Protein AF-A0A357BS77-F1 (afdb_monomer_lite)

Secondary structure (DSSP, 8-state):
--------------------------------------------PPEEEEEEEETT-SS-EEEEEEEHHHHIIIIIHHHHHT--EEETTEEE-GGGEEEEEEEEE-HHHHHHHHHHHHHHHSS-HHHHHHHHHTHHHHHHHHHHHSS-B-HHHHHHHIIIIIGGGGGGTTTTHHHHHHHHHHHHHHHHHHH--

Sequence (193 aa):
MRFFFEKSFRCAIFRPEIGKPEIRILNVASKGRPSGRGKQGSADRVQFGVAAEVEGRTGQLVLLNLPFGRLIDEIIVPYDKDEAFFIDGVPVTRKTIRRIKIIELDQAFRQAMWELEVGLKRGEPTRQKIYGDQYVTRFEHILRNNAPDVTAQVLKAYNQAVKPSLKDYIPKREELISAATNIFVEAMKALSR

Structure (mmCIF, N/CA/C/O backbone):
data_AF-A0A357BS77-F1
#
_entry.id   AF-A0A357BS77-F1
#
loop_
_atom_site.group_PDB
_atom_site.id
_atom_site.type_symbol
_atom_site.label_atom_id
_atom_site.label_alt_id
_atom_site.label_comp_id
_atom_site.label_asym_id
_atom_site.label_entity_id
_atom_site.label_seq_id
_atom_site.pdbx_PDB_ins_code
_atom_site.Cartn_x
_atom_site.Cartn_y
_atom_site.Cartn_z
_atom_site.occupancy
_atom_site.B_iso_or_equiv
_atom_site.auth_seq_id
_atom_site.auth_comp_id
_atom_site.auth_asym_id
_atom_site.auth_atom_id
_atom_site.pdbx_PDB_model_num
ATOM 1 N N . MET A 1 1 ? 34.564 18.901 -15.544 1.00 38.97 1 MET A N 1
ATOM 2 C CA . MET A 1 1 ? 33.593 17.823 -15.254 1.00 38.97 1 MET A CA 1
ATOM 3 C C . MET A 1 1 ? 34.266 16.477 -15.478 1.00 38.97 1 MET A C 1
ATOM 5 O O . MET A 1 1 ? 34.548 16.137 -16.618 1.00 38.97 1 MET A O 1
ATOM 9 N N . ARG A 1 2 ? 34.596 15.751 -14.406 1.00 28.61 2 ARG A N 1
ATOM 10 C CA . ARG A 1 2 ? 35.068 14.359 -14.458 1.00 28.61 2 ARG A CA 1
ATOM 11 C C . ARG A 1 2 ? 34.303 13.579 -13.395 1.00 28.61 2 ARG A C 1
ATOM 13 O O . ARG A 1 2 ? 34.335 13.954 -12.228 1.00 28.61 2 ARG A O 1
ATOM 20 N N . PHE A 1 3 ? 33.586 12.553 -13.838 1.00 31.64 3 PHE A N 1
ATOM 21 C CA . PHE A 1 3 ? 32.921 11.569 -12.995 1.00 31.64 3 PHE A CA 1
ATOM 22 C C . PHE A 1 3 ? 33.960 10.565 -12.489 1.00 31.64 3 PHE A C 1
ATOM 24 O O . PHE A 1 3 ? 34.719 10.012 -13.280 1.00 31.64 3 PHE A O 1
ATOM 31 N N . PHE A 1 4 ? 33.969 10.329 -11.182 1.00 30.66 4 PHE A N 1
ATOM 32 C CA . PHE A 1 4 ? 34.579 9.169 -10.540 1.00 30.66 4 PHE A CA 1
ATOM 33 C C . PHE A 1 4 ? 33.617 8.760 -9.425 1.00 30.66 4 PHE A C 1
ATOM 35 O O . PHE A 1 4 ? 33.443 9.502 -8.462 1.00 30.66 4 PHE A O 1
ATOM 42 N N . PHE A 1 5 ? 32.954 7.618 -9.573 1.00 29.89 5 PHE A N 1
ATOM 43 C CA . PHE A 1 5 ? 32.268 6.957 -8.468 1.00 29.89 5 PHE A CA 1
ATOM 44 C C . PHE A 1 5 ? 32.592 5.473 -8.564 1.00 29.89 5 PHE A C 1
ATOM 46 O O . PHE A 1 5 ? 32.064 4.745 -9.399 1.00 29.89 5 PHE A O 1
ATOM 53 N N . GLU A 1 6 ? 33.525 5.057 -7.721 1.00 32.31 6 GLU A N 1
ATOM 54 C CA . GLU A 1 6 ? 33.853 3.668 -7.461 1.00 32.31 6 GLU A CA 1
ATOM 55 C C . GLU A 1 6 ? 33.923 3.497 -5.937 1.00 32.31 6 GLU A C 1
ATOM 57 O O . GLU A 1 6 ? 34.405 4.388 -5.237 1.00 32.31 6 GLU A O 1
ATOM 62 N N . LYS A 1 7 ? 33.505 2.308 -5.482 1.00 35.47 7 LYS A N 1
ATOM 63 C CA . LYS A 1 7 ? 33.743 1.663 -4.175 1.00 35.47 7 LYS A CA 1
ATOM 64 C C . LYS A 1 7 ? 32.613 1.704 -3.136 1.00 35.47 7 LYS A C 1
ATOM 66 O O . LYS A 1 7 ? 32.502 2.581 -2.293 1.00 35.47 7 LYS A O 1
ATOM 71 N N . SER A 1 8 ? 31.854 0.607 -3.172 1.00 34.16 8 SER A N 1
ATOM 72 C CA . SER A 1 8 ? 31.862 -0.445 -2.142 1.00 34.16 8 SER A CA 1
ATOM 73 C C . SER A 1 8 ? 31.814 -0.008 -0.677 1.00 34.16 8 SER A C 1
ATOM 75 O O . SER A 1 8 ? 32.842 0.167 -0.030 1.00 34.16 8 SER A O 1
ATOM 77 N N . PHE A 1 9 ? 30.608 -0.026 -0.112 1.00 33.12 9 PHE A N 1
ATOM 78 C CA . PHE A 1 9 ? 30.400 -0.167 1.326 1.00 33.12 9 PHE A CA 1
ATOM 79 C C . PHE A 1 9 ? 30.442 -1.654 1.705 1.00 33.12 9 PHE A C 1
ATOM 81 O O . PHE A 1 9 ? 29.517 -2.410 1.415 1.00 33.12 9 PHE A O 1
ATOM 88 N N . ARG A 1 10 ? 31.513 -2.085 2.379 1.00 33.59 10 ARG A N 1
ATOM 89 C CA . ARG A 1 10 ? 31.487 -3.274 3.241 1.00 33.59 10 ARG A CA 1
ATOM 90 C C . ARG A 1 10 ? 31.705 -2.816 4.675 1.00 33.59 10 ARG A C 1
ATOM 92 O O . ARG A 1 10 ? 32.779 -2.347 5.035 1.00 33.59 10 ARG A O 1
ATOM 99 N N . CYS A 1 11 ? 30.637 -2.930 5.452 1.00 32.66 11 CYS A N 1
ATOM 100 C CA . CYS A 1 11 ? 30.611 -2.723 6.887 1.00 32.66 11 CYS A CA 1
ATOM 101 C C . CYS A 1 11 ? 31.485 -3.796 7.556 1.00 32.66 11 CYS A C 1
ATOM 103 O O . CYS A 1 11 ? 31.293 -4.989 7.317 1.00 32.66 11 CYS A O 1
ATOM 105 N N . ALA A 1 12 ? 32.461 -3.367 8.350 1.00 33.03 12 ALA A N 1
ATOM 106 C CA . ALA A 1 12 ? 33.331 -4.223 9.141 1.00 33.03 12 AL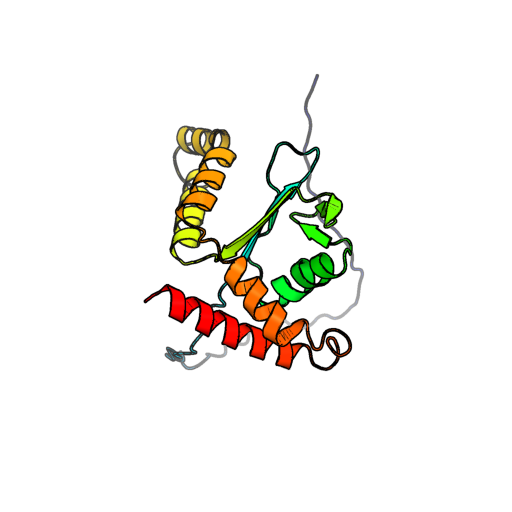A A CA 1
ATOM 107 C C . ALA A 1 12 ? 33.135 -3.880 10.618 1.00 33.03 12 ALA A C 1
ATOM 109 O O . ALA A 1 12 ? 33.577 -2.823 11.057 1.00 33.03 12 ALA A O 1
ATOM 110 N N . ILE A 1 13 ? 32.504 -4.776 11.379 1.00 35.62 13 ILE A N 1
ATOM 111 C CA . ILE A 1 13 ? 32.635 -4.846 12.839 1.00 35.62 13 ILE A CA 1
ATOM 112 C C . ILE A 1 13 ? 32.532 -6.319 13.240 1.00 35.62 13 ILE A C 1
ATOM 114 O O . ILE A 1 13 ? 31.451 -6.885 13.148 1.00 35.62 13 ILE A O 1
ATOM 118 N N . PHE A 1 14 ? 33.641 -6.920 13.679 1.00 28.06 14 PHE A N 1
ATOM 119 C CA . PHE A 1 14 ? 33.723 -7.694 14.928 1.00 28.06 14 PHE A CA 1
ATOM 120 C C . PHE A 1 14 ? 35.179 -8.137 15.165 1.00 28.06 14 PHE A C 1
ATOM 122 O O . PHE A 1 14 ? 35.793 -8.763 14.301 1.00 28.06 14 PHE A O 1
ATOM 129 N N . ARG A 1 15 ? 35.746 -7.779 16.325 1.00 34.94 15 ARG A N 1
ATOM 130 C CA . ARG A 1 15 ? 36.956 -8.412 16.887 1.00 34.94 15 ARG A CA 1
ATOM 131 C C . ARG A 1 15 ? 36.532 -9.543 17.865 1.00 34.94 15 ARG A C 1
ATOM 133 O O . ARG A 1 15 ? 35.350 -9.847 17.935 1.00 34.94 15 ARG A O 1
ATOM 140 N N . PRO A 1 16 ? 37.456 -10.159 18.620 1.00 45.56 16 PRO A N 1
ATOM 141 C CA . PRO A 1 16 ? 38.030 -11.474 18.362 1.00 45.56 16 PRO A CA 1
ATOM 142 C C . PRO A 1 16 ? 37.542 -12.502 19.399 1.00 45.56 16 PRO A C 1
ATOM 144 O O . PRO A 1 16 ? 37.081 -12.111 20.458 1.00 45.56 16 PRO A O 1
ATOM 147 N N . GLU A 1 17 ? 37.709 -13.802 19.160 1.00 36.69 17 GLU A N 1
ATOM 148 C CA . GLU A 1 17 ? 38.189 -14.694 20.220 1.00 36.69 17 GLU A CA 1
ATOM 149 C C . GLU A 1 17 ? 38.599 -16.071 19.704 1.00 36.69 17 GLU A C 1
ATOM 151 O O . GLU A 1 17 ? 38.231 -16.534 18.626 1.00 36.69 17 GLU A O 1
ATOM 156 N N . ILE A 1 18 ? 39.498 -16.630 20.497 1.00 43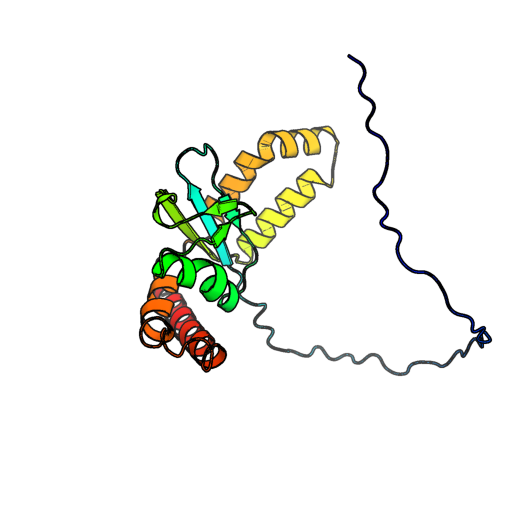.00 18 ILE A N 1
ATOM 157 C CA . ILE A 1 18 ? 40.374 -17.767 20.291 1.00 43.00 18 ILE A CA 1
ATOM 158 C C . ILE A 1 18 ? 39.585 -19.070 20.424 1.00 43.00 18 ILE A C 1
ATOM 160 O O . ILE A 1 18 ? 38.845 -19.263 21.381 1.00 43.00 18 ILE A O 1
ATOM 164 N N . GLY A 1 19 ? 39.824 -20.008 19.513 1.00 36.91 19 GLY A N 1
ATOM 165 C CA . GLY A 1 19 ? 39.373 -21.386 19.676 1.00 36.91 19 GLY A CA 1
ATOM 166 C C . GLY A 1 19 ? 39.426 -22.144 18.363 1.00 36.91 19 GLY A C 1
ATOM 167 O O . GLY A 1 19 ? 38.508 -22.049 17.560 1.00 36.91 19 GLY A O 1
ATOM 168 N N . LYS A 1 20 ? 40.510 -22.890 18.127 1.00 47.69 20 LYS A N 1
ATOM 169 C CA . LYS A 1 20 ? 40.565 -23.899 17.060 1.00 47.69 20 LYS A CA 1
ATOM 170 C C . LYS A 1 20 ? 39.549 -25.005 17.368 1.00 47.69 20 LYS A C 1
ATOM 172 O O . LYS A 1 20 ? 39.611 -25.546 18.471 1.00 47.69 20 LYS A O 1
ATOM 177 N N . PRO A 1 21 ? 38.755 -25.452 16.384 1.00 39.66 21 PRO A N 1
ATOM 178 C CA . PRO A 1 21 ? 38.286 -26.827 16.380 1.00 39.66 21 PRO A CA 1
ATOM 179 C C . PRO A 1 21 ? 38.770 -27.568 15.130 1.00 39.66 21 PRO A C 1
ATOM 181 O O . PRO A 1 21 ? 38.759 -27.051 14.012 1.00 39.66 21 PRO A O 1
ATOM 184 N N . GLU A 1 22 ? 39.217 -28.800 15.360 1.00 35.75 22 GLU A N 1
ATOM 185 C CA . GLU A 1 22 ? 39.519 -29.814 14.354 1.00 35.75 22 GLU A CA 1
ATOM 186 C C . GLU A 1 22 ? 38.408 -29.912 13.299 1.00 35.75 22 GLU A C 1
ATOM 188 O O . GLU A 1 22 ? 37.238 -30.126 13.622 1.00 35.75 22 GLU A O 1
ATOM 193 N N . ILE A 1 23 ? 38.778 -29.848 12.019 1.00 36.16 23 ILE A N 1
ATOM 194 C CA . ILE A 1 23 ? 37.883 -30.235 10.928 1.00 36.16 23 ILE A CA 1
ATOM 195 C C . ILE A 1 23 ? 37.907 -31.765 10.846 1.00 36.16 23 ILE A C 1
ATOM 197 O O . ILE A 1 23 ? 38.756 -32.354 10.181 1.00 36.16 23 ILE A O 1
ATOM 201 N N . ARG A 1 24 ? 36.971 -32.422 11.538 1.00 34.28 24 ARG A N 1
ATOM 202 C CA . ARG A 1 24 ? 36.614 -33.820 11.267 1.00 34.28 24 ARG A CA 1
ATOM 203 C C . ARG A 1 24 ? 35.515 -33.841 10.211 1.00 34.28 24 ARG A C 1
ATOM 205 O O . ARG A 1 24 ? 34.379 -33.459 10.479 1.00 34.28 24 ARG A O 1
ATOM 212 N N . ILE A 1 25 ? 35.855 -34.297 9.008 1.00 40.34 25 ILE A N 1
ATOM 213 C CA . ILE A 1 25 ? 34.879 -34.583 7.953 1.00 40.34 25 ILE A CA 1
ATOM 214 C C . ILE A 1 25 ? 34.126 -35.852 8.363 1.00 40.34 25 ILE A C 1
ATOM 216 O O . ILE A 1 25 ? 34.597 -36.968 8.152 1.00 40.34 25 ILE A O 1
ATOM 220 N N . LEU A 1 26 ? 32.957 -35.683 8.979 1.00 35.69 26 LEU A N 1
ATOM 221 C CA . LEU A 1 26 ? 31.996 -36.763 9.167 1.00 35.69 26 LEU A CA 1
ATOM 222 C C . LEU A 1 26 ? 31.093 -36.832 7.934 1.00 35.69 26 LEU A C 1
ATOM 224 O O . LEU A 1 26 ? 30.111 -36.103 7.814 1.00 35.69 26 LEU A O 1
ATOM 228 N N . ASN A 1 27 ? 31.429 -37.745 7.022 1.00 40.00 27 ASN A N 1
ATOM 229 C CA . ASN A 1 27 ? 30.471 -38.292 6.068 1.00 40.00 27 ASN A CA 1
ATOM 230 C C . ASN A 1 27 ? 29.456 -39.128 6.852 1.00 40.00 27 ASN A C 1
ATOM 232 O O . ASN A 1 27 ? 29.741 -40.264 7.226 1.00 40.00 27 ASN A O 1
ATOM 236 N N . VAL A 1 28 ? 28.270 -38.575 7.097 1.00 41.47 28 VAL A N 1
ATOM 237 C CA . VAL A 1 28 ? 27.126 -39.357 7.570 1.00 41.47 28 VAL A CA 1
ATOM 238 C C . VAL A 1 28 ? 25.945 -39.086 6.657 1.00 41.47 28 VAL A C 1
ATOM 240 O O . VAL A 1 28 ? 25.413 -37.981 6.578 1.00 41.47 28 VAL A O 1
ATOM 243 N N . ALA A 1 29 ? 25.572 -40.145 5.946 1.00 44.19 29 ALA A N 1
ATOM 244 C CA . ALA A 1 29 ? 24.417 -40.238 5.081 1.00 44.19 29 ALA A CA 1
ATOM 245 C C . ALA A 1 29 ? 23.133 -39.789 5.798 1.00 44.19 29 ALA A C 1
ATOM 247 O O . ALA A 1 29 ? 22.694 -40.420 6.763 1.00 44.19 29 ALA A O 1
ATOM 248 N N . SER A 1 30 ? 22.484 -38.742 5.287 1.00 40.94 30 SER A N 1
ATOM 249 C CA . SER A 1 30 ? 21.106 -38.425 5.646 1.00 40.94 30 SER A CA 1
ATOM 250 C C . SER A 1 30 ? 20.148 -39.209 4.749 1.00 40.94 30 SER A C 1
ATOM 252 O O . SER A 1 30 ? 19.962 -38.967 3.557 1.00 40.94 30 SER A O 1
ATOM 254 N N . LYS A 1 31 ? 19.567 -40.218 5.394 1.00 41.16 31 LYS A N 1
ATOM 255 C CA . LYS A 1 31 ? 18.362 -40.946 5.017 1.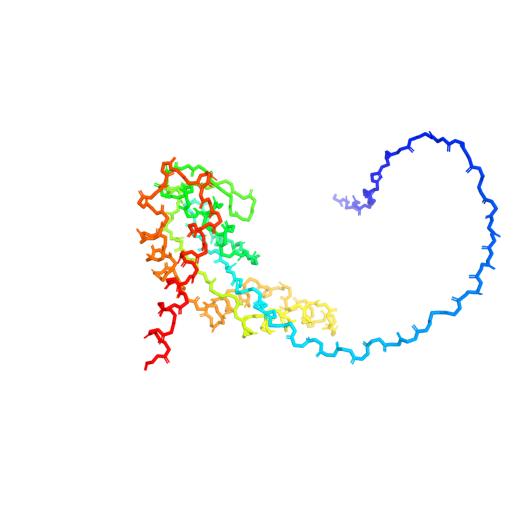00 41.16 31 LYS A CA 1
ATOM 256 C C . LYS A 1 31 ? 17.254 -40.005 4.534 1.00 41.16 31 LYS A C 1
ATOM 258 O O . LYS A 1 31 ? 16.996 -38.983 5.156 1.00 41.16 31 LYS A O 1
ATOM 263 N N . GLY A 1 32 ? 16.527 -40.472 3.519 1.00 35.69 32 GLY A N 1
ATOM 264 C CA . GLY A 1 32 ? 15.102 -40.198 3.339 1.00 35.69 32 GLY A CA 1
ATOM 265 C C . GLY A 1 32 ? 14.749 -38.784 2.891 1.00 35.69 32 GLY A C 1
ATOM 266 O O . GLY A 1 32 ? 14.624 -37.876 3.701 1.00 35.69 32 GLY A O 1
ATOM 267 N N . ARG A 1 33 ? 14.447 -38.625 1.597 1.00 40.16 33 ARG A N 1
ATOM 268 C CA . ARG A 1 33 ? 13.583 -37.529 1.143 1.00 40.16 33 ARG A CA 1
ATOM 269 C C . ARG A 1 33 ? 12.229 -37.685 1.846 1.00 40.16 33 ARG A C 1
ATOM 271 O O . ARG A 1 33 ? 11.571 -38.696 1.593 1.00 40.16 33 ARG A O 1
ATOM 278 N N . PRO A 1 34 ? 11.742 -36.718 2.638 1.00 38.91 34 PRO A N 1
ATOM 279 C CA . PRO A 1 34 ? 10.317 -36.634 2.860 1.00 38.91 34 PRO A CA 1
ATOM 280 C C . PRO A 1 34 ? 9.716 -36.103 1.558 1.00 38.91 34 PRO A C 1
ATOM 282 O O . PRO A 1 34 ? 9.671 -34.902 1.298 1.00 38.91 34 PRO A O 1
ATOM 285 N N . SER A 1 35 ? 9.255 -37.022 0.711 1.00 42.38 35 SER A N 1
ATOM 286 C CA . SER A 1 35 ? 8.234 -36.754 -0.298 1.00 42.38 35 SER A CA 1
ATOM 287 C C . SER A 1 35 ? 6.914 -36.464 0.419 1.00 42.38 35 SER A C 1
ATOM 289 O O . SER A 1 35 ? 5.966 -37.240 0.372 1.00 42.38 35 SER A O 1
ATOM 291 N N . GLY A 1 36 ? 6.879 -35.351 1.140 1.00 35.59 36 GLY A N 1
ATOM 292 C CA . GLY A 1 36 ? 5.678 -34.765 1.688 1.00 35.59 36 GLY A CA 1
ATOM 293 C C . GLY A 1 36 ? 5.374 -33.531 0.865 1.00 35.59 36 GLY A C 1
ATOM 294 O O . GLY A 1 36 ? 5.825 -32.442 1.205 1.00 35.59 36 GLY A O 1
ATOM 295 N N . ARG A 1 37 ? 4.562 -33.676 -0.191 1.00 40.84 37 ARG A N 1
ATOM 296 C CA . ARG A 1 37 ? 3.641 -32.594 -0.561 1.00 40.84 37 ARG A CA 1
ATOM 297 C C . ARG A 1 37 ? 2.690 -32.440 0.620 1.00 40.84 37 ARG A C 1
ATOM 299 O O . ARG A 1 37 ? 1.569 -32.940 0.603 1.00 40.84 37 ARG A O 1
ATOM 306 N N . GLY A 1 38 ? 3.170 -31.789 1.673 1.00 32.84 38 GLY A N 1
ATOM 307 C CA . GLY A 1 38 ? 2.297 -31.167 2.633 1.00 32.84 38 GLY A CA 1
ATOM 308 C C . GLY A 1 38 ? 1.483 -30.172 1.830 1.00 32.84 38 GLY A C 1
ATOM 309 O O . GLY A 1 38 ? 1.990 -29.125 1.440 1.00 32.84 38 GLY A O 1
ATOM 310 N N . LYS A 1 39 ? 0.217 -30.499 1.574 1.00 40.59 39 LYS A N 1
ATOM 311 C CA . LYS A 1 39 ? -0.830 -29.489 1.452 1.00 40.59 39 LYS A CA 1
ATOM 312 C C . LYS A 1 39 ? -0.931 -28.789 2.813 1.00 40.59 39 LYS A C 1
ATOM 314 O O . LYS A 1 39 ? -1.917 -28.928 3.523 1.00 40.59 39 LYS A O 1
ATOM 319 N N . GLN A 1 40 ? 0.122 -28.084 3.218 1.00 34.97 40 GLN A N 1
ATOM 320 C CA . GLN A 1 40 ? -0.052 -26.945 4.090 1.00 34.97 40 GLN A CA 1
ATOM 321 C C . GLN A 1 40 ? -0.867 -25.993 3.234 1.00 34.97 40 GLN A C 1
ATOM 323 O O . 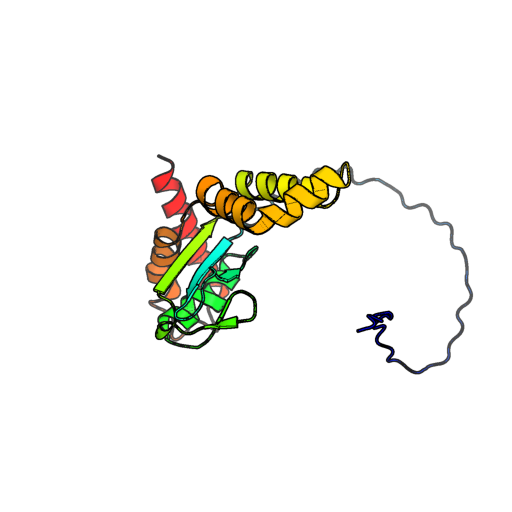GLN A 1 40 ? -0.405 -25.553 2.184 1.00 34.97 40 GLN A O 1
ATOM 328 N N . GLY A 1 41 ? -2.122 -25.779 3.622 1.00 39.03 41 GLY A N 1
ATOM 329 C CA . GLY A 1 41 ? -2.890 -24.643 3.150 1.00 39.03 41 GLY A CA 1
ATOM 330 C C . GLY A 1 41 ? -2.148 -23.392 3.591 1.00 39.03 41 GLY A C 1
ATOM 331 O O . GLY A 1 41 ? -2.498 -22.774 4.589 1.00 39.03 41 GLY A O 1
ATOM 332 N N . SER A 1 42 ? -1.074 -23.045 2.885 1.00 37.97 42 SER A N 1
ATOM 333 C CA . SER A 1 42 ? -0.576 -21.696 2.890 1.00 37.97 42 SER A CA 1
ATOM 334 C C . SER A 1 42 ? -1.718 -20.914 2.267 1.00 37.97 42 SER A C 1
ATOM 336 O O . SER A 1 42 ? -1.894 -20.906 1.049 1.00 37.97 42 SER A O 1
ATOM 338 N N . ALA A 1 43 ? -2.522 -20.272 3.111 1.00 42.94 43 ALA A N 1
ATOM 339 C CA . ALA A 1 43 ? -2.912 -18.909 2.821 1.00 42.94 43 ALA A CA 1
ATOM 340 C C . ALA A 1 43 ? -1.602 -18.187 2.487 1.00 42.94 43 ALA A C 1
ATOM 342 O O . ALA A 1 43 ? -0.922 -17.671 3.373 1.00 42.94 43 ALA A O 1
ATOM 343 N N . ASP A 1 44 ? -1.167 -18.328 1.236 1.00 46.16 44 ASP A N 1
ATOM 344 C CA . ASP A 1 44 ? -0.095 -17.573 0.634 1.00 46.16 44 ASP A CA 1
ATOM 345 C C . ASP A 1 44 ? -0.622 -16.151 0.729 1.00 46.16 44 ASP A C 1
ATOM 347 O O . ASP A 1 44 ? -1.630 -15.799 0.111 1.00 46.16 44 ASP A O 1
ATOM 351 N N . ARG A 1 45 ? -0.145 -15.490 1.784 1.00 65.00 45 ARG A N 1
ATOM 352 C CA . ARG A 1 45 ? -0.920 -14.516 2.551 1.00 65.00 45 ARG A CA 1
ATOM 353 C C . ARG A 1 45 ? -1.338 -13.427 1.589 1.00 65.00 45 ARG A C 1
ATOM 355 O O . ARG A 1 45 ? -0.452 -12.831 0.994 1.00 65.00 45 ARG A O 1
ATOM 362 N N . VAL A 1 46 ? -2.639 -13.184 1.432 1.00 77.31 46 VAL A N 1
ATOM 363 C CA . VAL A 1 46 ? -3.129 -12.067 0.616 1.00 77.31 46 VAL A CA 1
ATOM 364 C C . VAL A 1 46 ? -2.331 -10.825 1.013 1.00 77.31 46 VAL A C 1
ATOM 366 O O . VAL A 1 46 ? -2.286 -10.454 2.192 1.00 77.31 46 VAL A O 1
ATOM 369 N N . GLN A 1 47 ? -1.596 -10.282 0.046 1.00 90.31 47 GLN A N 1
ATOM 370 C CA . GLN A 1 47 ? -0.737 -9.127 0.241 1.00 90.31 47 GLN A CA 1
ATOM 371 C C . GLN A 1 47 ? -1.449 -7.903 -0.294 1.00 90.31 47 GLN A C 1
ATOM 373 O O . GLN A 1 47 ? -2.202 -7.967 -1.264 1.00 90.31 47 GLN A O 1
ATOM 378 N N . PHE A 1 48 ? -1.169 -6.782 0.341 1.00 93.94 48 PHE A N 1
ATOM 379 C CA . PHE A 1 48 ? -1.775 -5.510 0.028 1.00 93.94 48 PHE A CA 1
ATOM 380 C C . PHE A 1 48 ? -0.697 -4.504 -0.340 1.00 93.94 48 PHE A C 1
ATOM 382 O O . PHE A 1 48 ? 0.448 -4.580 0.112 1.00 93.94 48 PHE A O 1
ATOM 389 N N . GLY A 1 49 ? -1.079 -3.556 -1.178 1.00 94.06 49 GLY A N 1
ATOM 390 C CA . GLY A 1 49 ? -0.315 -2.356 -1.447 1.00 94.06 49 GLY A CA 1
ATOM 391 C C . GLY A 1 49 ? -1.102 -1.122 -1.038 1.00 94.06 49 GLY A C 1
ATOM 392 O O . GLY A 1 49 ? -2.329 -1.144 -0.943 1.00 94.06 49 GLY A O 1
ATOM 393 N N . VAL A 1 50 ? -0.387 -0.032 -0.816 1.00 94.56 50 VAL A N 1
ATOM 394 C CA . VAL A 1 50 ? -0.941 1.295 -0.580 1.00 94.56 50 VAL A CA 1
ATOM 395 C C . VAL A 1 50 ? -0.353 2.226 -1.616 1.00 94.56 50 VAL A C 1
ATOM 397 O O . VAL A 1 50 ? 0.862 2.299 -1.770 1.00 94.56 50 VAL A O 1
ATOM 400 N N . ALA A 1 51 ? -1.223 2.934 -2.317 1.00 93.31 51 ALA A N 1
ATOM 401 C CA . ALA A 1 51 ? -0.857 3.902 -3.329 1.00 93.31 51 ALA A CA 1
ATOM 402 C C . ALA A 1 51 ? -1.486 5.250 -2.948 1.00 93.31 51 ALA A C 1
ATOM 404 O O . ALA A 1 51 ? -2.710 5.360 -2.833 1.00 93.31 51 ALA A O 1
ATOM 405 N N . ALA A 1 52 ? -0.663 6.269 -2.706 1.00 93.19 52 ALA A N 1
ATOM 406 C CA . ALA A 1 52 ? -1.098 7.548 -2.152 1.00 93.19 52 ALA A CA 1
ATOM 407 C C . ALA A 1 52 ? -0.585 8.747 -2.955 1.00 93.19 52 ALA A C 1
ATOM 409 O O . ALA A 1 52 ? 0.596 8.846 -3.279 1.00 93.19 52 ALA A O 1
ATOM 410 N N . GLU A 1 53 ? -1.483 9.680 -3.247 1.00 91.81 53 GLU A N 1
ATOM 411 C CA . GLU A 1 53 ? -1.167 10.980 -3.833 1.00 91.81 53 GLU A CA 1
ATOM 412 C C . GLU A 1 53 ? -1.025 12.003 -2.704 1.00 91.81 53 GLU A C 1
ATOM 414 O O . GLU A 1 53 ? -1.951 12.198 -1.910 1.00 91.81 53 GLU A O 1
ATOM 419 N N . VAL A 1 54 ? 0.138 12.648 -2.627 1.00 92.19 54 VAL A N 1
ATOM 420 C CA . VAL A 1 54 ? 0.493 13.586 -1.554 1.00 92.19 54 VAL A CA 1
ATOM 421 C C . VAL A 1 54 ? 0.613 14.997 -2.119 1.00 92.19 54 VAL A C 1
ATOM 423 O O . VAL A 1 54 ? 1.143 15.200 -3.212 1.00 92.19 54 VAL A O 1
ATOM 426 N N . GLU A 1 55 ? 0.124 15.982 -1.371 1.00 89.25 55 GLU A N 1
ATOM 427 C CA . GLU A 1 55 ? 0.226 17.393 -1.732 1.00 89.25 55 GLU A CA 1
ATOM 428 C C . GLU A 1 55 ? 1.684 17.811 -1.960 1.00 89.25 55 GLU A C 1
ATOM 430 O O . GLU A 1 55 ? 2.585 17.447 -1.205 1.00 89.25 55 GLU A O 1
ATOM 435 N N . GLY A 1 56 ? 1.922 18.592 -3.014 1.00 85.56 56 GLY A N 1
ATOM 436 C CA . GLY A 1 56 ? 3.263 19.083 -3.340 1.00 85.56 56 GLY A CA 1
ATOM 437 C C . GLY A 1 56 ? 4.194 18.044 -3.975 1.00 85.56 56 GLY A C 1
ATOM 438 O O . GLY A 1 56 ? 5.358 18.359 -4.212 1.00 85.56 56 GLY A O 1
ATOM 439 N N . ARG A 1 57 ? 3.710 16.832 -4.291 1.00 85.00 57 ARG A N 1
ATOM 440 C CA . ARG A 1 57 ? 4.460 15.830 -5.063 1.00 85.00 57 ARG A CA 1
ATOM 441 C C . ARG A 1 57 ? 3.786 15.522 -6.395 1.00 85.00 57 ARG A C 1
ATOM 443 O O . ARG A 1 57 ? 2.572 15.384 -6.478 1.00 85.00 57 ARG A O 1
ATOM 450 N N . THR A 1 58 ? 4.606 15.382 -7.435 1.00 78.81 58 THR A N 1
ATOM 451 C CA . THR A 1 58 ? 4.151 15.078 -8.802 1.00 78.81 58 THR A CA 1
ATOM 452 C C . THR A 1 58 ? 3.902 13.580 -9.026 1.00 78.81 58 THR A C 1
ATOM 454 O O . THR A 1 58 ? 3.210 13.218 -9.967 1.00 78.81 58 THR A O 1
ATOM 457 N N . GLY A 1 59 ? 4.456 12.708 -8.175 1.00 81.88 59 GLY A N 1
ATOM 458 C CA . GLY A 1 59 ? 4.336 11.252 -8.284 1.00 81.88 59 GLY A CA 1
ATOM 459 C C . GLY A 1 59 ? 3.582 10.624 -7.114 1.00 81.88 59 GLY A C 1
ATOM 460 O O . GLY A 1 59 ? 3.605 11.144 -5.995 1.00 81.88 59 GLY A O 1
ATOM 461 N N . GLN A 1 60 ? 2.939 9.487 -7.380 1.00 89.25 60 GLN A N 1
ATOM 462 C CA . GLN A 1 60 ? 2.279 8.675 -6.363 1.00 89.25 60 GLN A CA 1
ATOM 463 C C . GLN A 1 60 ? 3.317 7.946 -5.500 1.00 89.25 60 GLN A C 1
ATOM 465 O O . GLN A 1 60 ? 4.279 7.382 -6.019 1.00 89.25 60 GLN A O 1
ATOM 470 N N . LEU A 1 61 ? 3.110 7.933 -4.184 1.00 91.38 61 LEU A N 1
ATOM 471 C CA . LEU A 1 61 ? 3.870 7.091 -3.265 1.00 91.38 61 LEU A CA 1
ATOM 472 C C . LEU A 1 61 ? 3.257 5.700 -3.238 1.00 91.38 61 LEU A C 1
ATOM 474 O O . LEU A 1 61 ? 2.040 5.571 -3.086 1.00 91.38 61 LEU A O 1
ATOM 478 N N . VAL A 1 62 ? 4.084 4.665 -3.362 1.00 92.75 62 VAL A N 1
ATOM 479 C CA . VAL A 1 62 ? 3.605 3.285 -3.433 1.00 92.75 62 VAL A CA 1
ATOM 480 C C . VAL A 1 62 ? 4.371 2.415 -2.448 1.00 92.75 62 VAL A C 1
ATOM 482 O O . VAL A 1 62 ? 5.591 2.324 -2.497 1.00 92.75 62 VAL A O 1
ATOM 485 N N . LEU A 1 63 ? 3.639 1.745 -1.564 1.00 93.69 63 LEU A N 1
ATOM 486 C CA . LEU A 1 63 ? 4.159 0.769 -0.615 1.00 93.69 63 LEU A CA 1
ATOM 487 C C . LEU A 1 63 ? 3.513 -0.583 -0.914 1.00 93.69 63 LEU A C 1
ATOM 489 O O . LEU A 1 63 ? 2.294 -0.699 -0.871 1.00 93.69 63 LEU A O 1
ATOM 493 N N . LEU A 1 64 ? 4.309 -1.599 -1.242 1.00 92.56 64 LEU A N 1
ATOM 494 C CA . LEU A 1 64 ? 3.821 -2.920 -1.656 1.00 92.56 64 LEU A CA 1
ATOM 495 C C . LEU A 1 64 ? 4.136 -4.002 -0.614 1.00 92.56 64 LEU A C 1
ATOM 497 O O . LEU A 1 64 ? 4.964 -3.814 0.275 1.00 92.56 64 LEU A O 1
ATOM 501 N N . ASN A 1 65 ? 3.521 -5.173 -0.794 1.00 91.19 65 ASN A N 1
ATOM 502 C CA . ASN A 1 65 ? 3.799 -6.413 -0.062 1.00 91.19 65 ASN A CA 1
ATOM 503 C C . ASN A 1 65 ? 3.493 -6.347 1.447 1.00 91.19 65 ASN A C 1
ATOM 505 O O . ASN A 1 65 ? 4.175 -6.975 2.261 1.00 91.19 65 ASN A O 1
ATOM 509 N N . LEU A 1 66 ? 2.447 -5.613 1.834 1.00 91.50 66 LEU A N 1
ATOM 510 C CA . LEU A 1 66 ? 1.985 -5.530 3.217 1.00 91.50 66 LEU A CA 1
ATOM 511 C C . LEU A 1 66 ? 1.017 -6.675 3.549 1.00 91.50 66 LEU A C 1
ATOM 513 O O . LEU A 1 66 ? -0.002 -6.826 2.878 1.00 91.50 66 LEU A O 1
ATOM 517 N N . PRO A 1 67 ? 1.259 -7.473 4.603 1.00 91.69 67 PRO A N 1
ATOM 518 C CA . PRO A 1 67 ? 0.233 -8.365 5.130 1.00 91.69 67 PRO A CA 1
ATOM 519 C C . PRO A 1 67 ? -0.879 -7.552 5.807 1.00 91.69 67 PRO A C 1
ATOM 521 O O . PRO A 1 67 ? -0.615 -6.485 6.364 1.00 91.69 67 PRO A O 1
ATOM 524 N N . PHE A 1 68 ? -2.101 -8.093 5.836 1.00 89.00 68 PHE A N 1
ATOM 525 C CA . PHE A 1 68 ? -3.286 -7.393 6.355 1.00 89.00 68 PHE A CA 1
ATOM 526 C C . PHE A 1 68 ? -3.077 -6.765 7.744 1.00 89.00 68 PHE A C 1
ATOM 528 O O . PHE A 1 68 ? -3.366 -5.592 7.940 1.00 89.00 68 PHE A O 1
ATOM 535 N N . GLY A 1 69 ? -2.490 -7.501 8.695 1.00 88.88 69 GLY A N 1
ATOM 536 C CA . GLY A 1 69 ? -2.226 -6.967 10.036 1.00 88.88 69 GLY A CA 1
ATOM 537 C C . GLY A 1 69 ? -1.299 -5.745 10.044 1.00 88.88 69 GLY A C 1
ATOM 538 O O . GLY A 1 69 ? -1.592 -4.767 10.722 1.00 88.88 69 GLY A O 1
ATOM 539 N N . ARG A 1 70 ? -0.224 -5.758 9.239 1.00 91.19 70 ARG A N 1
ATOM 540 C CA . ARG A 1 70 ? 0.682 -4.600 9.121 1.00 91.19 70 ARG A CA 1
ATOM 541 C C . ARG A 1 70 ? 0.021 -3.438 8.389 1.00 91.19 70 ARG A C 1
ATOM 543 O O . ARG A 1 70 ? 0.249 -2.300 8.763 1.00 91.19 70 ARG A O 1
ATOM 550 N N . LEU A 1 71 ? -0.824 -3.712 7.394 1.00 93.06 71 LEU A N 1
ATOM 551 C CA . LEU A 1 71 ? -1.630 -2.677 6.745 1.00 93.06 71 LEU A CA 1
ATOM 552 C C . LEU A 1 71 ? -2.509 -1.942 7.773 1.00 93.06 71 LEU A C 1
ATOM 554 O O . LEU A 1 71 ? -2.542 -0.712 7.772 1.00 93.06 71 LEU A O 1
ATOM 558 N N . ILE A 1 72 ? -3.186 -2.675 8.665 1.00 91.44 72 ILE A N 1
ATOM 559 C CA . ILE A 1 72 ? -3.985 -2.059 9.732 1.00 91.44 72 ILE A CA 1
ATOM 560 C C . ILE A 1 72 ? -3.096 -1.228 10.667 1.00 91.44 72 ILE A C 1
ATOM 562 O O . ILE A 1 72 ? -3.389 -0.056 10.889 1.00 91.44 72 ILE A O 1
ATOM 566 N N . ASP A 1 73 ? -2.018 -1.816 11.186 1.00 90.31 73 ASP A N 1
ATOM 567 C CA . ASP A 1 73 ? -1.173 -1.182 12.205 1.00 90.31 73 ASP A CA 1
ATOM 568 C C . ASP A 1 73 ? -0.398 0.033 11.703 1.00 90.31 73 ASP A C 1
ATOM 570 O O . ASP A 1 73 ? -0.277 1.023 12.416 1.00 90.31 73 ASP A O 1
ATOM 574 N N . GLU A 1 74 ? 0.176 -0.060 10.506 1.00 91.69 74 GLU A N 1
ATOM 575 C CA . GLU A 1 74 ? 1.145 0.921 10.011 1.00 91.69 74 GLU A CA 1
ATOM 576 C C . GLU A 1 74 ? 0.487 2.019 9.189 1.00 91.69 74 GLU A C 1
ATOM 578 O O . GLU A 1 74 ? 1.060 3.095 9.053 1.00 91.69 74 GLU A O 1
ATOM 583 N N . ILE A 1 75 ? -0.702 1.761 8.638 1.00 93.69 75 ILE A N 1
ATOM 584 C CA . ILE A 1 75 ? -1.367 2.687 7.722 1.00 93.69 75 ILE A CA 1
ATOM 585 C C . ILE A 1 75 ? -2.725 3.100 8.273 1.00 93.69 75 ILE A C 1
ATOM 587 O O . ILE A 1 75 ? -2.955 4.284 8.492 1.00 93.69 75 ILE A O 1
ATOM 591 N N . ILE A 1 76 ? -3.632 2.154 8.526 1.00 92.75 76 ILE A N 1
ATOM 592 C CA . ILE A 1 76 ? -5.037 2.497 8.810 1.00 92.75 76 ILE A CA 1
ATOM 593 C C . ILE A 1 76 ? -5.219 3.103 10.198 1.00 92.75 76 ILE A C 1
ATOM 595 O O . ILE A 1 76 ? -5.891 4.123 10.329 1.00 92.75 76 ILE A O 1
ATOM 599 N N . VAL A 1 77 ? -4.624 2.500 11.229 1.00 91.69 77 VAL A N 1
ATOM 600 C CA . VAL A 1 77 ? -4.717 3.011 12.601 1.00 91.69 77 VAL A CA 1
ATOM 601 C C . VAL A 1 77 ? -4.095 4.412 12.714 1.00 91.69 77 VAL A C 1
ATOM 603 O O . VAL A 1 77 ? -4.796 5.301 13.203 1.00 91.69 77 VAL A O 1
ATOM 606 N N . PRO A 1 78 ? -2.860 4.668 12.233 1.00 92.38 78 PRO A N 1
ATOM 607 C CA . PRO A 1 78 ? -2.288 6.013 12.240 1.00 92.38 78 PRO A CA 1
ATOM 608 C C . PRO A 1 78 ? -3.110 7.009 11.418 1.00 92.38 78 PRO A C 1
ATOM 610 O O . PRO A 1 78 ? -3.337 8.134 11.858 1.00 92.38 78 PRO A O 1
ATOM 613 N N . TYR A 1 79 ? -3.633 6.584 10.262 1.00 92.25 79 TYR A N 1
ATOM 614 C CA . TYR A 1 79 ? -4.488 7.422 9.424 1.00 92.25 79 TYR A CA 1
ATOM 615 C C . TYR A 1 79 ? -5.792 7.839 10.129 1.00 92.25 79 TYR A C 1
ATOM 617 O O . TYR A 1 79 ? -6.192 9.001 10.031 1.00 92.25 79 TYR A O 1
ATOM 625 N N . ASP A 1 80 ? -6.458 6.937 10.862 1.00 90.50 80 ASP A N 1
ATOM 626 C CA . ASP A 1 80 ? -7.677 7.276 11.619 1.00 90.50 80 ASP A CA 1
ATOM 627 C C . ASP A 1 80 ? -7.372 8.209 12.804 1.00 90.50 80 ASP A C 1
ATOM 629 O O . ASP A 1 80 ? -8.178 9.088 13.107 1.00 90.50 80 ASP A O 1
ATOM 633 N N . LYS A 1 81 ? -6.191 8.069 13.423 1.00 89.94 81 LYS A N 1
ATOM 634 C CA . LYS A 1 81 ? -5.736 8.882 14.566 1.00 89.94 81 LYS A CA 1
ATOM 635 C C . LYS A 1 81 ? -5.115 10.239 14.205 1.00 89.94 81 LYS A C 1
ATOM 637 O O . LYS A 1 81 ? -4.780 10.990 15.114 1.00 89.94 81 LYS A O 1
ATOM 642 N N . ASP A 1 82 ? -4.972 10.563 12.918 1.00 90.25 82 ASP A N 1
ATOM 643 C CA . ASP A 1 82 ? -4.214 11.739 12.439 1.00 90.25 82 ASP A CA 1
ATOM 644 C C . ASP A 1 82 ? -2.738 11.731 12.904 1.00 90.25 82 ASP A C 1
ATOM 646 O O . ASP A 1 82 ? -2.112 12.775 13.084 1.00 90.25 82 ASP A O 1
ATOM 650 N N . GLU A 1 83 ? -2.168 10.537 13.095 1.00 92.94 83 GLU A N 1
ATOM 651 C CA . GLU A 1 83 ? -0.752 10.336 13.412 1.00 92.94 83 GLU A CA 1
ATOM 652 C C . GLU A 1 83 ? 0.085 10.273 12.122 1.00 92.94 83 GLU A C 1
ATOM 654 O O . GLU A 1 83 ? -0.414 9.961 11.036 1.00 92.94 83 GLU A O 1
ATOM 659 N N . ALA A 1 84 ? 1.381 10.579 12.226 1.00 92.75 84 ALA A N 1
ATOM 660 C CA . ALA A 1 84 ? 2.300 10.450 11.101 1.00 92.75 84 ALA A CA 1
ATOM 661 C C . ALA A 1 84 ? 2.667 8.979 10.858 1.00 92.75 84 ALA A C 1
ATOM 663 O O . ALA A 1 84 ? 2.958 8.239 11.796 1.00 92.75 84 ALA A O 1
ATOM 664 N N . PHE A 1 85 ? 2.710 8.573 9.592 1.00 94.31 85 PHE A N 1
ATOM 665 C CA . PHE A 1 85 ? 3.107 7.230 9.168 1.00 94.31 85 PHE A CA 1
ATOM 666 C C . PHE A 1 85 ? 3.926 7.285 7.879 1.00 94.31 85 PHE A C 1
ATOM 668 O O . PHE A 1 85 ? 4.099 8.354 7.300 1.00 94.31 85 PHE A O 1
ATOM 675 N N . PHE A 1 86 ? 4.473 6.154 7.431 1.00 93.50 86 PHE A N 1
ATOM 676 C CA . PHE A 1 86 ? 5.409 6.124 6.305 1.00 93.50 86 PHE A CA 1
ATOM 677 C C . PHE A 1 86 ? 4.824 5.401 5.094 1.00 93.50 86 PHE A C 1
ATOM 679 O O . PHE A 1 86 ? 4.346 4.274 5.204 1.00 93.50 86 PHE A O 1
ATOM 686 N N . ILE A 1 87 ? 4.936 6.025 3.921 1.00 93.06 87 ILE A N 1
ATOM 687 C CA . ILE A 1 87 ? 4.697 5.380 2.626 1.00 93.06 87 ILE A CA 1
ATOM 688 C C . ILE A 1 87 ? 5.967 5.561 1.801 1.00 93.06 87 ILE A C 1
ATOM 690 O O . ILE A 1 87 ? 6.410 6.689 1.602 1.00 93.06 87 ILE A O 1
ATOM 694 N N . ASP A 1 88 ? 6.569 4.457 1.356 1.00 87.81 88 ASP A N 1
ATOM 695 C CA . ASP A 1 88 ? 7.817 4.474 0.572 1.00 87.81 88 ASP A CA 1
ATOM 696 C C . ASP A 1 88 ? 8.958 5.267 1.255 1.00 87.81 88 ASP A C 1
ATOM 698 O O . ASP A 1 88 ? 9.672 6.063 0.651 1.00 87.81 88 ASP A O 1
ATOM 702 N N . GLY A 1 89 ? 9.071 5.130 2.584 1.00 88.69 89 GLY A N 1
ATOM 703 C CA . GLY A 1 89 ? 10.063 5.846 3.400 1.00 88.69 89 GLY A CA 1
ATOM 704 C C . GLY A 1 89 ? 9.774 7.337 3.627 1.00 88.69 89 GLY A C 1
ATOM 705 O O . GLY A 1 89 ? 10.534 8.007 4.325 1.00 88.69 89 GLY A O 1
ATOM 706 N N . VAL A 1 90 ? 8.675 7.866 3.090 1.00 90.94 90 VAL A N 1
ATOM 707 C CA . VAL A 1 90 ? 8.276 9.269 3.243 1.00 90.94 90 VAL A CA 1
ATOM 708 C C . VAL A 1 90 ? 7.268 9.398 4.385 1.00 90.94 90 VAL A C 1
ATOM 710 O O . VAL A 1 90 ? 6.241 8.717 4.342 1.00 90.94 90 VAL A O 1
ATOM 713 N N . PRO A 1 91 ? 7.506 10.273 5.381 1.00 93.19 91 PRO A N 1
ATOM 714 C CA . PRO A 1 91 ? 6.519 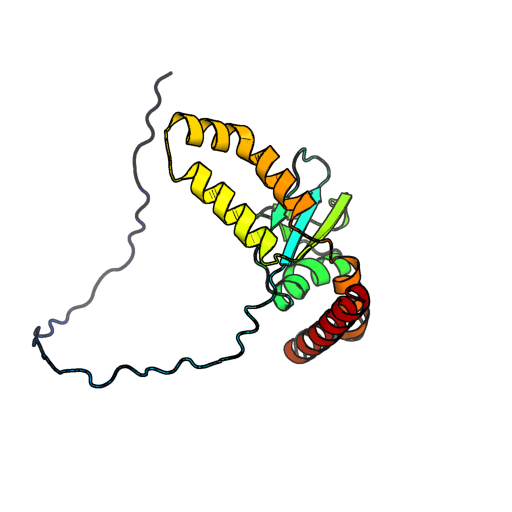10.552 6.412 1.00 93.19 91 PRO A CA 1
ATOM 715 C C . PRO A 1 91 ? 5.341 11.327 5.814 1.00 93.19 91 PRO A C 1
ATOM 717 O O . PRO A 1 91 ? 5.515 12.362 5.167 1.00 93.19 91 PRO A O 1
ATOM 720 N N . VAL A 1 92 ? 4.136 10.827 6.046 1.00 93.31 92 VAL A N 1
ATOM 721 C CA . VAL A 1 92 ? 2.869 11.401 5.597 1.00 93.31 92 VAL A CA 1
ATOM 722 C C . VAL A 1 92 ? 1.908 11.518 6.773 1.00 93.31 92 VAL A C 1
ATOM 724 O O . VAL A 1 92 ? 1.995 10.776 7.750 1.00 93.31 92 VAL A O 1
ATOM 727 N N . THR A 1 93 ? 0.982 12.465 6.679 1.00 92.88 93 THR A N 1
ATOM 728 C CA . THR A 1 93 ? -0.125 12.626 7.626 1.00 92.88 93 THR A CA 1
ATOM 729 C C . THR A 1 93 ? -1.428 12.641 6.844 1.00 92.88 93 THR A C 1
ATOM 731 O O . THR A 1 93 ? -1.437 12.841 5.627 1.00 92.88 93 THR A O 1
ATOM 734 N N . ARG A 1 94 ? -2.563 12.469 7.523 1.00 92.12 94 ARG A N 1
ATOM 735 C CA . ARG A 1 94 ? -3.872 12.501 6.859 1.00 92.12 94 ARG A CA 1
ATOM 736 C C . ARG A 1 94 ? -4.106 13.802 6.084 1.00 92.12 94 ARG A C 1
ATOM 738 O O . ARG A 1 94 ? -4.721 13.766 5.025 1.00 92.12 94 ARG A O 1
ATOM 745 N N . LYS A 1 95 ? -3.593 14.930 6.586 1.00 91.94 95 LYS A N 1
ATOM 746 C CA . LYS A 1 95 ? -3.753 16.265 5.982 1.00 91.94 95 LYS A CA 1
ATOM 747 C C . LYS A 1 95 ? -2.976 16.441 4.681 1.00 91.94 95 LYS A C 1
ATOM 749 O O . LYS A 1 95 ? -3.406 17.208 3.832 1.00 91.94 95 LYS A O 1
ATOM 754 N N . THR A 1 96 ? -1.842 15.758 4.523 1.00 92.19 96 THR A N 1
ATOM 755 C CA . THR A 1 96 ? -1.013 15.881 3.315 1.00 92.19 96 THR A CA 1
ATOM 756 C C . THR A 1 96 ? -1.448 14.931 2.201 1.00 92.19 96 THR A C 1
ATOM 758 O O . THR A 1 96 ? -0.984 15.061 1.070 1.00 92.19 96 THR A O 1
ATOM 761 N N . ILE A 1 97 ? -2.335 13.978 2.486 1.00 91.94 97 ILE A N 1
ATOM 762 C CA . ILE A 1 97 ? -2.805 12.982 1.524 1.00 91.94 97 ILE A CA 1
ATOM 763 C C . ILE A 1 97 ? -4.043 13.510 0.798 1.00 91.94 97 ILE A C 1
ATOM 765 O O . ILE A 1 97 ? -5.085 13.733 1.409 1.00 91.94 97 ILE A O 1
ATOM 769 N N . ARG A 1 98 ? -3.959 13.627 -0.531 1.00 91.44 98 ARG A N 1
ATOM 770 C CA . ARG A 1 98 ? -5.111 13.944 -1.394 1.00 91.44 98 ARG A CA 1
ATOM 771 C C . ARG A 1 98 ? -5.981 12.726 -1.634 1.00 91.44 98 ARG A C 1
ATOM 773 O O . ARG A 1 98 ? -7.205 12.804 -1.601 1.00 91.44 98 ARG A O 1
ATOM 780 N N . ARG A 1 99 ? -5.331 11.595 -1.901 1.00 90.06 99 ARG A N 1
ATOM 781 C CA . ARG A 1 99 ? -5.986 10.331 -2.218 1.00 90.06 99 ARG A CA 1
ATOM 782 C C . ARG A 1 99 ? -5.143 9.178 -1.709 1.00 90.06 99 ARG A C 1
ATOM 784 O O . ARG A 1 99 ? -3.943 9.145 -1.954 1.00 90.06 99 ARG A O 1
ATOM 791 N N . ILE A 1 100 ? -5.780 8.222 -1.046 1.00 92.00 100 ILE A N 1
ATOM 792 C CA . ILE A 1 100 ? -5.176 6.946 -0.663 1.00 92.00 100 ILE A CA 1
ATOM 793 C C . ILE A 1 100 ? -5.998 5.815 -1.265 1.00 92.00 100 ILE A C 1
ATOM 795 O O . ILE A 1 100 ? -7.228 5.857 -1.255 1.00 92.00 100 ILE A O 1
ATOM 799 N N . LYS A 1 101 ? -5.307 4.824 -1.814 1.00 93.69 101 LYS A N 1
ATOM 800 C CA . LYS A 1 101 ? -5.896 3.614 -2.367 1.00 93.69 101 LYS A CA 1
ATOM 801 C C . LYS A 1 101 ? -5.176 2.407 -1.784 1.00 93.69 101 LYS A C 1
ATOM 803 O O . LYS A 1 101 ? -3.948 2.353 -1.797 1.00 93.69 101 LYS A O 1
ATOM 808 N N . ILE A 1 102 ? -5.943 1.450 -1.284 1.00 94.62 102 ILE A N 1
ATOM 809 C CA . ILE A 1 102 ? -5.460 0.143 -0.855 1.00 94.62 102 ILE A CA 1
ATOM 810 C C . ILE A 1 102 ? -5.753 -0.834 -1.988 1.00 94.62 102 ILE A C 1
ATOM 812 O O . ILE A 1 102 ? -6.893 -0.955 -2.436 1.00 94.62 102 ILE A O 1
ATOM 816 N N . ILE A 1 103 ? -4.715 -1.510 -2.457 1.00 94.44 103 ILE A N 1
ATOM 817 C CA . ILE A 1 103 ? -4.788 -2.481 -3.545 1.00 94.44 103 ILE A CA 1
ATOM 818 C C . ILE A 1 103 ? -4.511 -3.881 -3.030 1.00 94.44 103 ILE A C 1
ATOM 820 O O . ILE A 1 103 ? -3.678 -4.067 -2.144 1.00 94.44 103 ILE A O 1
ATOM 824 N N . GLU A 1 104 ? -5.186 -4.867 -3.600 1.00 92.44 104 GLU A N 1
ATOM 825 C CA . GLU A 1 104 ? -4.818 -6.267 -3.414 1.00 92.44 104 GLU A CA 1
ATOM 826 C C . GLU A 1 104 ? -3.758 -6.654 -4.451 1.00 92.44 104 GLU A C 1
ATOM 828 O O . GLU A 1 104 ? -3.854 -6.309 -5.629 1.00 92.44 104 GLU A O 1
ATOM 833 N N . LEU A 1 105 ? -2.714 -7.345 -3.999 1.00 91.88 105 LEU A N 1
ATOM 834 C CA . LEU A 1 105 ? -1.613 -7.809 -4.839 1.00 91.88 105 LEU A CA 1
ATOM 835 C C . LEU A 1 105 ? -1.854 -9.275 -5.181 1.00 91.88 105 LEU A C 1
ATOM 837 O O . LEU A 1 105 ? -1.273 -10.181 -4.576 1.00 91.88 105 LEU A O 1
ATOM 841 N N . ASP A 1 106 ? -2.763 -9.496 -6.123 1.00 89.88 106 ASP A N 1
ATOM 842 C CA . ASP A 1 106 ? -3.184 -10.822 -6.555 1.00 89.88 106 ASP A CA 1
ATOM 843 C C . ASP A 1 106 ? -2.131 -11.519 -7.446 1.00 89.88 106 ASP A C 1
ATOM 845 O O . ASP A 1 106 ? -0.991 -11.071 -7.618 1.00 89.88 106 ASP A O 1
ATOM 849 N N . GLN A 1 107 ? -2.491 -12.676 -8.004 1.00 89.25 107 GLN A N 1
ATOM 850 C CA . GLN A 1 107 ? -1.604 -13.405 -8.907 1.00 89.25 107 GLN A CA 1
ATOM 851 C C . GLN A 1 107 ? -1.323 -12.638 -10.210 1.00 89.25 107 GLN A C 1
ATOM 853 O O . GLN A 1 107 ? -0.196 -12.704 -10.705 1.00 89.25 107 GLN A O 1
ATOM 858 N N . ALA A 1 108 ? -2.305 -11.913 -10.753 1.00 89.56 108 ALA A N 1
ATOM 859 C CA . ALA A 1 108 ? -2.156 -11.165 -11.996 1.00 89.56 108 ALA A CA 1
ATOM 860 C C . ALA A 1 108 ? -1.179 -9.994 -11.818 1.00 89.56 108 ALA A C 1
ATOM 862 O O . ALA A 1 108 ? -0.303 -9.796 -12.661 1.00 89.56 108 ALA A O 1
ATOM 863 N N . PHE A 1 109 ? -1.259 -9.280 -10.691 1.00 91.81 109 PHE A N 1
ATOM 864 C CA . PHE A 1 109 ? -0.287 -8.257 -10.312 1.00 91.81 109 PHE A CA 1
ATOM 865 C C . PHE A 1 109 ? 1.128 -8.828 -10.242 1.00 91.81 109 PHE A C 1
ATOM 867 O O . PHE A 1 109 ? 2.055 -8.296 -10.856 1.00 91.81 109 PHE A O 1
ATOM 874 N N . ARG A 1 110 ? 1.300 -9.936 -9.509 1.00 91.25 110 ARG A N 1
ATOM 875 C CA . ARG A 1 110 ? 2.612 -10.573 -9.327 1.00 91.25 110 ARG A CA 1
ATOM 876 C C . ARG A 1 110 ? 3.210 -11.031 -10.652 1.00 91.25 110 ARG A C 1
ATOM 878 O O . ARG A 1 110 ? 4.406 -10.852 -10.868 1.00 91.25 110 ARG A O 1
ATOM 885 N N . GLN A 1 111 ? 2.389 -11.586 -11.541 1.00 92.69 111 GLN A N 1
ATOM 886 C CA . GLN A 1 111 ? 2.831 -11.984 -12.871 1.00 92.69 111 GLN A CA 1
ATOM 887 C C . GLN A 1 111 ? 3.265 -10.771 -13.705 1.00 92.69 111 GLN A C 1
ATOM 889 O O . GLN A 1 111 ? 4.364 -10.778 -14.253 1.00 92.69 111 GLN A O 1
ATOM 894 N N . ALA A 1 112 ? 2.456 -9.711 -13.749 1.00 92.44 112 ALA A N 1
ATOM 895 C CA . ALA A 1 112 ? 2.779 -8.508 -14.512 1.00 92.44 112 ALA A CA 1
ATOM 896 C C . ALA A 1 112 ? 4.058 -7.815 -13.999 1.00 92.44 112 ALA A C 1
ATOM 898 O O . ALA A 1 112 ? 4.904 -7.387 -14.787 1.00 92.44 112 ALA A O 1
ATOM 899 N N . MET A 1 113 ? 4.249 -7.765 -12.677 1.00 93.38 113 MET A N 1
ATOM 900 C CA . MET A 1 113 ? 5.486 -7.268 -12.066 1.00 93.38 113 MET A CA 1
ATOM 901 C C . MET A 1 113 ? 6.693 -8.141 -12.404 1.00 93.38 113 MET A C 1
ATOM 903 O O . MET A 1 113 ? 7.760 -7.617 -12.720 1.00 93.38 113 MET A O 1
ATOM 907 N N . TRP A 1 114 ? 6.536 -9.466 -12.384 1.00 92.69 114 TRP A N 1
ATOM 908 C CA . TRP A 1 114 ? 7.599 -10.381 -12.789 1.00 92.69 114 TRP A CA 1
ATOM 909 C C . TRP A 1 114 ? 7.996 -10.174 -14.256 1.00 92.69 114 TRP A C 1
ATOM 911 O O . TRP A 1 114 ? 9.185 -10.115 -14.563 1.00 92.69 114 TRP A O 1
ATOM 921 N N . GLU A 1 115 ? 7.031 -9.994 -15.160 1.00 91.69 115 GLU A N 1
ATOM 922 C CA . GLU A 1 115 ? 7.292 -9.703 -16.575 1.00 91.69 115 GLU A CA 1
ATOM 923 C C . GLU A 1 115 ? 8.037 -8.371 -16.764 1.00 91.69 115 GLU A C 1
ATOM 925 O O . GLU A 1 115 ? 8.987 -8.296 -17.552 1.00 91.69 115 GLU A O 1
ATOM 930 N N . LEU A 1 116 ? 7.661 -7.336 -16.001 1.00 92.94 116 LEU A N 1
ATOM 931 C CA . LEU A 1 116 ? 8.363 -6.052 -15.980 1.00 92.94 116 LEU A CA 1
ATOM 932 C C . LEU A 1 116 ? 9.816 -6.219 -15.513 1.00 92.94 116 LEU A C 1
ATOM 934 O O . LEU A 1 116 ? 10.739 -5.750 -16.181 1.00 92.94 116 LEU A O 1
ATOM 938 N N . GLU A 1 117 ? 10.033 -6.928 -14.405 1.00 91.69 117 GLU A N 1
ATOM 939 C CA . GLU A 1 117 ? 11.371 -7.193 -13.876 1.00 91.69 117 GLU A CA 1
ATOM 940 C C . GLU A 1 117 ? 12.236 -8.012 -14.833 1.00 91.69 117 GLU A C 1
ATOM 942 O O . GLU A 1 117 ? 13.422 -7.719 -15.011 1.00 91.69 117 GLU A O 1
ATOM 947 N N . VAL A 1 118 ? 11.661 -9.036 -15.464 1.00 92.06 118 VAL A N 1
ATOM 948 C CA . VAL A 1 118 ? 12.357 -9.840 -16.469 1.00 92.06 118 VAL A CA 1
ATOM 949 C C . VAL A 1 118 ? 12.766 -8.963 -17.643 1.00 92.06 118 VAL A C 1
ATOM 951 O O . VAL A 1 118 ? 13.908 -9.064 -18.075 1.00 92.06 118 VAL A O 1
ATOM 954 N N . GLY A 1 119 ? 11.903 -8.066 -18.122 1.00 88.56 119 GLY A N 1
ATOM 955 C CA . GLY A 1 119 ? 12.244 -7.156 -19.217 1.00 88.56 119 GLY A CA 1
ATOM 956 C C . GLY A 1 119 ? 13.342 -6.139 -18.882 1.00 88.56 119 GLY A C 1
ATOM 957 O O . GLY A 1 119 ? 14.073 -5.726 -19.781 1.00 88.56 119 GLY A O 1
ATOM 958 N N . LEU A 1 120 ? 13.502 -5.780 -17.605 1.00 90.88 120 LEU A N 1
ATOM 959 C CA . LEU A 1 120 ? 14.601 -4.932 -17.126 1.00 90.88 120 LEU A CA 1
ATOM 960 C C . LEU A 1 120 ? 15.922 -5.698 -16.983 1.00 90.88 120 LEU A C 1
ATOM 962 O O . LEU A 1 120 ? 16.987 -5.138 -17.221 1.00 90.88 120 LEU A O 1
ATOM 966 N N . LYS A 1 121 ? 15.862 -6.966 -16.560 1.00 89.69 121 LYS A N 1
ATOM 967 C CA . LYS A 1 121 ? 17.045 -7.756 -16.172 1.00 89.69 121 LYS A CA 1
ATOM 968 C C . LYS A 1 121 ? 17.532 -8.721 -17.255 1.00 89.69 121 LYS A C 1
ATOM 970 O O . LYS A 1 121 ? 18.671 -9.176 -17.192 1.00 89.69 121 LYS A O 1
ATOM 975 N N . ARG A 1 122 ? 16.670 -9.118 -18.194 1.00 81.00 122 ARG A N 1
ATOM 976 C CA . ARG A 1 122 ? 16.929 -10.180 -19.177 1.00 81.00 122 ARG A CA 1
ATOM 977 C C . ARG A 1 122 ? 16.558 -9.719 -20.586 1.00 81.00 122 ARG A C 1
ATOM 979 O O . ARG A 1 122 ? 15.467 -9.213 -20.827 1.00 81.00 122 ARG A O 1
ATOM 986 N N . GLY A 1 123 ? 17.458 -9.969 -21.533 1.00 78.44 123 GLY A N 1
ATOM 987 C CA . GLY A 1 123 ? 17.279 -9.666 -22.955 1.00 78.44 123 GLY A CA 1
ATOM 988 C C . GLY A 1 123 ? 18.309 -8.674 -23.484 1.00 78.44 123 GLY A C 1
ATOM 989 O O . GLY A 1 123 ? 19.229 -8.285 -22.767 1.00 78.44 123 GLY A O 1
ATOM 990 N N . GLU A 1 124 ? 18.134 -8.277 -24.743 1.00 88.62 124 GLU A N 1
ATOM 991 C CA . GLU A 1 124 ? 19.024 -7.348 -25.442 1.00 88.62 124 GLU A CA 1
ATOM 992 C C . GLU A 1 124 ? 19.137 -5.989 -24.724 1.00 88.62 124 GLU A C 1
ATOM 994 O O . GLU A 1 124 ? 18.120 -5.475 -24.241 1.00 88.62 124 GLU A O 1
ATOM 999 N N . PRO A 1 125 ? 20.321 -5.344 -24.709 1.00 91.06 125 PRO A N 1
ATOM 1000 C CA . PRO A 1 125 ? 20.522 -4.040 -24.066 1.00 91.06 125 PRO A CA 1
ATOM 1001 C C . PRO A 1 125 ? 19.529 -2.965 -24.525 1.00 91.06 125 PRO A C 1
ATOM 1003 O O . PRO A 1 125 ? 19.039 -2.175 -23.719 1.00 91.06 125 PRO A O 1
ATOM 1006 N N . THR A 1 126 ? 19.159 -2.973 -25.809 1.00 90.19 126 THR A N 1
ATOM 1007 C CA . THR A 1 126 ? 18.151 -2.062 -26.371 1.00 90.19 126 THR A CA 1
ATOM 1008 C C . THR A 1 126 ? 16.792 -2.226 -25.691 1.00 90.19 126 THR A C 1
ATOM 1010 O O . THR A 1 126 ? 16.123 -1.240 -25.386 1.00 90.19 126 THR A O 1
ATOM 1013 N N . ARG A 1 127 ? 16.387 -3.467 -25.401 1.00 88.12 127 ARG A N 1
ATOM 1014 C CA . ARG A 1 127 ? 15.123 -3.758 -24.717 1.00 88.12 127 ARG A CA 1
ATOM 1015 C C . ARG A 1 127 ? 15.172 -3.315 -23.259 1.00 88.12 127 ARG A C 1
ATOM 1017 O O . ARG A 1 127 ? 14.224 -2.682 -22.805 1.00 88.12 127 ARG A O 1
ATOM 1024 N N . GLN A 1 128 ? 16.270 -3.595 -22.558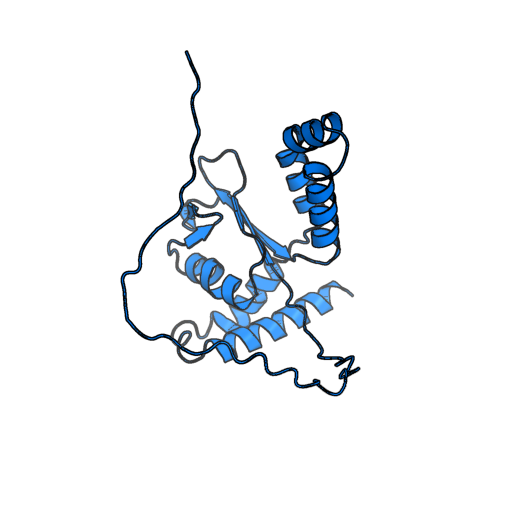 1.00 91.38 128 GLN A N 1
ATOM 1025 C CA . GLN A 1 128 ? 16.447 -3.173 -21.164 1.00 91.38 128 GLN A CA 1
ATOM 1026 C C . GLN A 1 128 ? 16.368 -1.649 -21.035 1.00 91.38 128 GLN A C 1
ATOM 1028 O O . GLN A 1 128 ? 15.683 -1.143 -20.150 1.00 91.38 128 GLN A O 1
ATOM 1033 N N . LYS A 1 129 ? 16.988 -0.920 -21.975 1.00 92.94 129 LYS A N 1
ATOM 1034 C CA . LYS A 1 129 ? 16.911 0.542 -22.039 1.00 92.94 129 LYS A CA 1
ATOM 1035 C C . LYS A 1 129 ? 15.471 1.033 -22.207 1.00 92.94 129 LYS A C 1
ATOM 1037 O O . LYS A 1 129 ? 15.027 1.848 -21.412 1.00 92.94 129 LYS A O 1
ATOM 1042 N N . ILE A 1 130 ? 14.717 0.490 -23.168 1.00 92.44 130 ILE A N 1
ATOM 1043 C CA . ILE A 1 130 ? 13.305 0.864 -23.376 1.00 92.44 130 ILE A CA 1
ATOM 1044 C C . ILE A 1 130 ? 12.467 0.595 -22.116 1.00 92.44 130 ILE A C 1
ATOM 1046 O O . ILE A 1 130 ? 11.622 1.409 -21.753 1.00 92.44 130 ILE A O 1
ATOM 1050 N N . TYR A 1 131 ? 12.686 -0.539 -21.443 1.00 92.00 131 TYR A N 1
ATOM 1051 C CA . TYR A 1 131 ? 11.970 -0.874 -20.209 1.00 92.00 131 TYR A CA 1
ATOM 1052 C C . TYR A 1 131 ? 12.345 0.060 -19.054 1.00 92.00 131 TYR A C 1
ATOM 1054 O O . TYR A 1 131 ? 11.462 0.431 -18.285 1.00 92.00 131 TYR A O 1
ATOM 1062 N N . GLY A 1 132 ? 13.615 0.461 -18.950 1.00 91.38 132 GLY A N 1
ATOM 1063 C CA . GLY A 1 132 ? 14.077 1.446 -17.974 1.00 91.38 132 GLY A CA 1
ATOM 1064 C C . GLY A 1 132 ? 13.472 2.827 -18.224 1.00 91.38 132 GLY A C 1
ATOM 1065 O O . GLY A 1 132 ? 12.874 3.404 -17.319 1.00 91.38 132 GLY A O 1
ATOM 1066 N N . ASP A 1 133 ? 13.539 3.308 -19.467 1.00 93.56 133 ASP A N 1
ATOM 1067 C CA . ASP A 1 133 ? 13.004 4.613 -19.873 1.00 93.56 133 ASP A CA 1
ATOM 1068 C C . ASP A 1 133 ? 11.477 4.691 -19.664 1.00 93.56 133 ASP A C 1
ATOM 1070 O O . ASP A 1 133 ? 10.940 5.740 -19.315 1.00 93.56 133 ASP A O 1
ATOM 1074 N N . GLN A 1 134 ? 10.767 3.570 -19.837 1.00 92.88 134 GLN A N 1
ATOM 1075 C CA . GLN A 1 134 ? 9.309 3.473 -19.687 1.00 92.88 134 GLN A CA 1
ATOM 1076 C C . GLN A 1 134 ? 8.860 2.894 -18.339 1.00 92.88 134 GLN A C 1
ATOM 1078 O O . GLN A 1 134 ? 7.685 2.540 -18.197 1.00 92.88 134 GLN A O 1
ATOM 1083 N N . TYR A 1 135 ? 9.757 2.758 -17.358 1.00 91.44 135 TYR A N 1
ATOM 1084 C CA . TYR A 1 135 ? 9.463 2.034 -16.120 1.00 91.44 135 TYR A CA 1
ATOM 1085 C C . TYR A 1 135 ? 8.228 2.584 -15.403 1.00 91.44 135 TYR A C 1
ATOM 1087 O O . TYR A 1 135 ? 7.303 1.832 -15.108 1.00 91.44 135 TYR A O 1
ATOM 1095 N N . VAL A 1 136 ? 8.189 3.903 -15.187 1.00 89.12 136 VAL A N 1
ATOM 1096 C CA . VAL A 1 136 ? 7.099 4.577 -14.465 1.00 89.12 136 VAL A CA 1
ATOM 1097 C C . VAL A 1 136 ? 5.760 4.332 -15.158 1.00 89.12 136 VAL A C 1
ATOM 1099 O O . VAL A 1 136 ? 4.820 3.857 -14.531 1.00 89.12 136 VAL A O 1
ATOM 1102 N N . THR A 1 137 ? 5.688 4.554 -16.472 1.00 91.69 137 THR A N 1
ATOM 1103 C CA . THR A 1 137 ? 4.459 4.354 -17.254 1.00 91.69 137 THR A CA 1
ATOM 1104 C C . THR A 1 137 ? 3.986 2.900 -17.229 1.00 91.69 137 THR A C 1
ATOM 1106 O O . THR A 1 137 ? 2.789 2.637 -17.115 1.00 91.69 137 THR A O 1
ATOM 1109 N N . ARG A 1 138 ? 4.910 1.935 -17.321 1.00 92.00 138 ARG A N 1
ATOM 1110 C CA . ARG A 1 138 ? 4.579 0.503 -17.256 1.00 92.00 138 ARG A CA 1
ATOM 1111 C C . ARG A 1 138 ? 4.105 0.104 -15.866 1.00 92.00 138 ARG A C 1
ATOM 1113 O O . ARG A 1 138 ? 3.125 -0.622 -15.749 1.00 92.00 138 ARG A O 1
ATOM 1120 N N . PHE A 1 139 ? 4.761 0.600 -14.825 1.00 91.44 139 PHE A N 1
ATOM 1121 C CA . PHE A 1 139 ? 4.374 0.342 -13.446 1.00 91.44 139 PHE A CA 1
ATOM 1122 C C . PHE A 1 139 ? 2.988 0.921 -13.128 1.00 91.44 139 PHE A C 1
ATOM 1124 O O . PHE A 1 139 ? 2.135 0.218 -12.592 1.00 91.44 139 PHE A O 1
ATOM 1131 N N . GLU A 1 140 ? 2.708 2.156 -13.550 1.00 89.31 140 GLU A N 1
ATOM 1132 C CA . GLU A 1 140 ? 1.374 2.757 -13.432 1.00 89.31 140 GLU A CA 1
ATOM 1133 C C . GLU A 1 140 ? 0.304 1.952 -14.178 1.00 89.31 140 GLU A C 1
ATOM 1135 O O . GLU A 1 140 ? -0.805 1.772 -13.672 1.00 89.31 140 GLU A O 1
ATOM 1140 N N . HIS A 1 141 ? 0.627 1.442 -15.368 1.00 91.31 141 HIS A N 1
ATOM 1141 C CA . HIS A 1 141 ? -0.279 0.583 -16.126 1.00 91.31 141 HIS A CA 1
ATOM 1142 C C . HIS A 1 141 ? -0.625 -0.700 -15.354 1.00 91.31 141 HIS A C 1
ATOM 1144 O O . HIS A 1 141 ? -1.800 -1.059 -15.266 1.00 91.31 141 HIS A O 1
ATOM 1150 N N . ILE A 1 142 ? 0.372 -1.347 -14.740 1.00 92.81 142 ILE A N 1
ATOM 1151 C CA . ILE A 1 142 ? 0.173 -2.535 -13.897 1.00 92.81 142 ILE A CA 1
ATOM 1152 C C . ILE A 1 142 ? -0.710 -2.198 -12.690 1.00 92.81 142 ILE A C 1
ATOM 1154 O O . ILE A 1 142 ? -1.671 -2.911 -12.415 1.00 92.81 142 ILE A O 1
ATOM 1158 N N . LEU A 1 143 ? -0.447 -1.086 -11.996 1.00 89.88 143 LEU A N 1
ATOM 1159 C CA . LEU A 1 143 ? -1.257 -0.665 -10.845 1.00 89.88 143 LEU A CA 1
ATOM 1160 C C . LEU A 1 143 ? -2.727 -0.414 -11.205 1.00 89.88 143 LEU A C 1
ATOM 1162 O O . LEU A 1 143 ? -3.612 -0.645 -10.384 1.00 89.88 143 LEU A O 1
ATOM 1166 N N . ARG A 1 144 ? -3.010 0.075 -12.415 1.00 87.56 144 ARG A N 1
ATOM 1167 C CA . ARG A 1 144 ? -4.385 0.353 -12.857 1.00 87.56 144 ARG A CA 1
ATOM 1168 C C . ARG A 1 144 ? -5.140 -0.900 -13.286 1.00 87.56 144 ARG A C 1
ATOM 1170 O O . ARG A 1 144 ? -6.330 -0.992 -13.001 1.00 87.56 144 ARG A O 1
ATOM 1177 N N . ASN A 1 145 ? -4.465 -1.827 -13.962 1.00 90.19 145 ASN A N 1
ATOM 1178 C CA . ASN A 1 145 ? -5.122 -2.957 -14.624 1.00 90.19 145 ASN A CA 1
ATOM 1179 C C . ASN A 1 145 ? -5.036 -4.267 -13.845 1.00 90.19 145 ASN A C 1
ATOM 1181 O O . ASN A 1 145 ? -5.893 -5.129 -14.012 1.00 90.19 145 ASN A O 1
ATOM 1185 N N . ASN A 1 146 ? -4.013 -4.423 -13.008 1.00 89.81 146 ASN A N 1
ATOM 1186 C CA . ASN A 1 146 ? -3.728 -5.674 -12.315 1.00 89.81 146 ASN A CA 1
ATOM 1187 C C . ASN A 1 146 ? -3.818 -5.544 -10.792 1.00 89.81 146 ASN A C 1
ATOM 1189 O O . ASN A 1 146 ? -3.608 -6.537 -10.113 1.00 89.81 146 ASN A O 1
ATOM 1193 N N . ALA A 1 147 ? -4.113 -4.359 -10.246 1.00 89.81 147 ALA A N 1
ATOM 1194 C CA . ALA A 1 147 ? -4.213 -4.142 -8.803 1.00 89.81 147 ALA A CA 1
ATOM 1195 C C . ALA A 1 147 ? -5.627 -3.654 -8.414 1.00 89.81 147 ALA A C 1
ATOM 1197 O O . ALA A 1 147 ? -5.907 -2.444 -8.443 1.00 89.81 147 ALA A O 1
ATOM 1198 N N . PRO A 1 148 ? -6.556 -4.576 -8.093 1.00 90.50 148 PRO A N 1
ATOM 1199 C CA . PRO A 1 148 ? -7.925 -4.211 -7.749 1.00 90.50 148 PRO A CA 1
ATOM 1200 C C . PRO A 1 148 ? -7.972 -3.343 -6.486 1.00 90.50 148 PRO A C 1
ATOM 1202 O O . PRO A 1 148 ? -7.207 -3.530 -5.540 1.00 90.50 148 PRO A O 1
ATOM 1205 N N . ASP A 1 149 ? -8.873 -2.357 -6.495 1.00 91.69 149 ASP A N 1
ATOM 1206 C CA . ASP A 1 149 ? -9.107 -1.466 -5.358 1.00 91.69 149 ASP A CA 1
ATOM 1207 C C . ASP A 1 149 ? -9.932 -2.182 -4.289 1.00 91.69 149 ASP A C 1
ATOM 1209 O O . ASP A 1 149 ? -11.085 -2.536 -4.534 1.00 91.69 149 ASP A O 1
ATOM 1213 N N . VAL A 1 150 ? -9.348 -2.362 -3.105 1.00 92.69 150 VAL A N 1
ATOM 1214 C CA . VAL A 1 150 ? -10.000 -3.005 -1.955 1.00 92.69 150 VAL A CA 1
ATOM 1215 C C . VAL A 1 150 ? -10.190 -2.046 -0.775 1.00 92.69 150 VAL A C 1
ATOM 1217 O O . VAL A 1 150 ? -10.493 -2.463 0.345 1.00 92.69 150 VAL A O 1
ATOM 1220 N N . THR A 1 151 ? -10.023 -0.738 -1.001 1.00 92.50 151 THR A N 1
ATOM 1221 C CA . THR A 1 151 ? -10.051 0.284 0.057 1.00 92.50 151 THR A CA 1
ATOM 1222 C C . THR A 1 151 ? -11.337 0.224 0.879 1.00 92.50 151 THR A C 1
ATOM 1224 O O . THR A 1 151 ? -11.292 0.216 2.108 1.00 92.50 151 THR A O 1
ATOM 1227 N N . ALA A 1 152 ? -12.494 0.128 0.222 1.00 90.50 152 ALA A N 1
ATOM 1228 C CA . ALA A 1 152 ? -13.788 0.122 0.901 1.00 90.50 152 ALA A CA 1
ATOM 1229 C C . ALA A 1 152 ? -13.982 -1.120 1.789 1.00 90.50 152 ALA A C 1
ATOM 1231 O O . ALA A 1 152 ? -14.515 -1.025 2.895 1.00 90.50 152 ALA A O 1
ATOM 1232 N N . GLN A 1 153 ? -13.524 -2.281 1.324 1.00 91.62 153 GLN A N 1
ATOM 1233 C CA . GLN A 1 153 ? -13.650 -3.574 1.994 1.00 91.62 153 GLN A CA 1
ATOM 1234 C C . GLN A 1 153 ? -12.762 -3.609 3.235 1.00 91.62 153 GLN A C 1
ATOM 1236 O O . GLN A 1 153 ? -13.206 -4.020 4.308 1.00 91.62 153 GLN A O 1
ATOM 1241 N N . VAL A 1 154 ? -11.534 -3.106 3.109 1.00 90.94 154 VAL A N 1
ATOM 1242 C CA . VAL A 1 154 ? -10.604 -3.002 4.232 1.00 90.94 154 VAL A CA 1
ATOM 1243 C C . VAL A 1 154 ? -11.115 -2.007 5.277 1.00 90.94 154 VAL A C 1
ATOM 1245 O O . VAL A 1 154 ? -11.140 -2.329 6.465 1.00 90.94 154 VAL A O 1
ATOM 1248 N N . LEU A 1 155 ? -11.594 -0.829 4.862 1.00 90.62 155 LEU A N 1
ATOM 1249 C CA . LEU A 1 155 ? -12.163 0.152 5.792 1.00 90.62 155 LEU A CA 1
ATOM 1250 C C . LEU A 1 155 ? -13.415 -0.380 6.497 1.00 90.62 155 LEU A C 1
ATOM 1252 O O . LEU A 1 155 ? -13.599 -0.129 7.687 1.00 90.62 155 LEU A O 1
ATOM 1256 N N . LYS A 1 156 ? -14.262 -1.148 5.804 1.00 90.00 156 LYS A N 1
ATOM 1257 C CA . LYS A 1 156 ? -15.419 -1.813 6.416 1.00 90.00 156 LYS A CA 1
ATOM 1258 C C . LYS A 1 156 ? -14.983 -2.807 7.494 1.00 90.00 156 LYS A C 1
ATOM 1260 O O . LYS A 1 156 ? -15.501 -2.745 8.607 1.00 90.00 156 LYS A O 1
ATOM 1265 N N . ALA A 1 157 ? -14.019 -3.674 7.187 1.00 89.56 157 ALA A N 1
ATOM 1266 C CA . ALA A 1 157 ? -13.479 -4.638 8.143 1.00 89.56 157 ALA A CA 1
ATOM 1267 C C . ALA A 1 157 ? -12.874 -3.949 9.376 1.00 89.56 157 ALA A C 1
ATOM 1269 O O . ALA A 1 157 ? -13.168 -4.323 10.512 1.00 89.56 157 ALA A O 1
ATOM 1270 N N . TYR A 1 158 ? -12.098 -2.887 9.156 1.00 90.00 158 TYR A N 1
ATOM 1271 C CA . TYR A 1 158 ? -11.529 -2.070 10.223 1.00 90.00 158 TYR A CA 1
ATOM 1272 C C . TYR A 1 158 ? -12.607 -1.425 11.105 1.00 90.00 158 TYR A C 1
ATOM 1274 O O . TYR A 1 158 ? -12.562 -1.552 12.328 1.00 90.00 158 TYR A O 1
ATOM 1282 N N . ASN A 1 159 ? -13.601 -0.773 10.497 1.00 90.31 159 ASN A N 1
ATOM 1283 C CA . ASN A 1 159 ? -14.663 -0.075 11.223 1.00 90.31 159 ASN A CA 1
ATOM 1284 C C . ASN A 1 159 ? -15.534 -1.020 12.063 1.00 90.31 159 ASN A C 1
ATOM 1286 O O . ASN A 1 159 ? -16.059 -0.598 13.089 1.00 90.31 159 ASN A O 1
ATOM 1290 N N . GLN A 1 160 ? -15.697 -2.274 11.636 1.00 88.88 160 GLN A N 1
ATOM 1291 C CA . GLN A 1 160 ? -16.529 -3.255 12.333 1.00 88.88 160 GLN A CA 1
ATOM 1292 C C . GLN A 1 160 ? -15.780 -4.004 13.437 1.00 88.88 160 GLN A C 1
ATOM 1294 O O . GLN A 1 160 ? -16.341 -4.200 14.510 1.00 88.88 160 GLN A O 1
ATOM 1299 N N . ALA A 1 161 ? -14.534 -4.415 13.195 1.00 86.94 161 ALA A N 1
ATOM 1300 C CA . ALA A 1 161 ? -13.785 -5.231 14.151 1.00 86.94 161 ALA A CA 1
ATOM 1301 C C . ALA A 1 161 ? -12.823 -4.416 15.022 1.00 86.94 161 ALA A C 1
ATOM 1303 O O . ALA A 1 161 ? -12.759 -4.629 16.226 1.00 86.94 161 ALA A O 1
ATOM 1304 N N . VAL A 1 162 ? -12.065 -3.488 14.437 1.00 84.62 162 VAL A N 1
ATOM 1305 C CA . VAL A 1 162 ? -10.917 -2.860 15.113 1.00 84.62 162 VAL A CA 1
ATOM 1306 C C . VAL A 1 162 ? -11.298 -1.538 15.769 1.00 84.62 162 VAL A C 1
ATOM 1308 O O . VAL A 1 162 ? -10.976 -1.303 16.934 1.00 84.62 162 VAL A O 1
ATOM 1311 N N . LYS A 1 163 ? -12.013 -0.674 15.042 1.00 86.50 163 LYS A N 1
ATOM 1312 C CA . LYS A 1 163 ? -12.372 0.675 15.499 1.00 86.50 163 LYS A CA 1
ATOM 1313 C C . LYS A 1 163 ? -13.134 0.706 16.838 1.00 86.50 163 LYS A C 1
ATOM 1315 O O . LYS A 1 163 ? -12.784 1.536 17.678 1.00 86.50 163 LYS A O 1
ATOM 1320 N N . PRO A 1 164 ? -14.111 -0.185 17.111 1.00 85.44 164 PRO A N 1
ATOM 1321 C CA . PRO A 1 164 ? -14.860 -0.160 18.372 1.00 85.44 164 PRO A CA 1
ATOM 1322 C C . PRO A 1 164 ? -13.998 -0.456 19.607 1.00 85.44 164 PRO A C 1
ATOM 1324 O O . PRO A 1 164 ? -14.292 0.024 20.699 1.00 85.44 164 PRO A O 1
ATOM 1327 N N . SER A 1 165 ? -12.916 -1.216 19.432 1.00 83.88 165 SER A N 1
ATOM 1328 C CA . SER A 1 165 ? -12.031 -1.668 20.511 1.00 83.88 165 SER A CA 1
ATOM 1329 C C . SER A 1 165 ? -10.632 -1.051 20.429 1.00 83.88 165 SER A C 1
ATOM 1331 O O . SER A 1 165 ? -9.685 -1.589 20.993 1.00 83.88 165 SER A O 1
ATOM 1333 N N . LEU A 1 166 ? -10.497 0.113 19.782 1.00 78.62 166 LEU A N 1
ATOM 1334 C CA . LEU A 1 166 ? -9.226 0.836 19.622 1.00 78.62 166 LEU A CA 1
ATOM 1335 C C . LEU A 1 166 ? -8.497 1.117 20.947 1.00 78.62 166 LEU A C 1
ATOM 1337 O O . LEU A 1 166 ? -7.268 1.140 20.972 1.00 78.62 166 LEU A O 1
ATOM 1341 N N . LYS A 1 167 ? -9.241 1.328 22.043 1.00 77.00 167 LYS A N 1
ATOM 1342 C CA . LYS A 1 167 ? -8.672 1.580 23.381 1.00 77.00 167 LYS A CA 1
ATOM 1343 C C . LYS A 1 167 ? -7.929 0.364 23.941 1.00 77.00 167 LYS A C 1
ATOM 1345 O O . LYS A 1 167 ? -6.893 0.533 24.571 1.00 77.00 167 LYS A O 1
ATOM 1350 N N . ASP A 1 168 ? -8.408 -0.837 23.625 1.00 78.75 168 ASP A N 1
ATOM 1351 C CA . ASP A 1 168 ? -7.847 -2.117 24.076 1.00 78.75 168 ASP A CA 1
ATOM 1352 C C . ASP A 1 168 ? -7.105 -2.840 22.940 1.00 78.75 168 ASP A C 1
ATOM 1354 O O . ASP A 1 168 ? -6.955 -4.064 22.949 1.00 78.75 168 ASP A O 1
ATOM 1358 N N . TYR A 1 169 ? -6.651 -2.092 21.930 1.00 75.25 169 TYR A N 1
ATOM 1359 C CA . TYR A 1 169 ? -6.104 -2.679 20.711 1.00 75.25 169 TYR A CA 1
ATOM 1360 C C . TYR A 1 169 ? -4.826 -3.481 20.961 1.00 75.25 169 TYR A C 1
ATOM 1362 O O . TYR A 1 169 ? -4.698 -4.590 20.460 1.00 75.25 169 TYR A O 1
ATOM 1370 N N . ILE A 1 170 ? -3.894 -2.951 21.760 1.00 77.31 170 ILE A N 1
ATOM 1371 C CA . ILE A 1 170 ? -2.608 -3.606 22.050 1.00 77.31 170 ILE A CA 1
ATOM 1372 C C . ILE A 1 170 ? -2.801 -4.997 22.685 1.00 77.31 170 ILE A C 1
ATOM 1374 O O . ILE A 1 170 ? -2.260 -5.958 22.139 1.00 77.31 170 ILE A O 1
ATOM 1378 N N . PRO A 1 171 ? -3.572 -5.157 23.781 1.00 80.19 171 PRO A N 1
ATOM 1379 C CA . PRO A 1 171 ? -3.731 -6.464 24.417 1.00 80.19 171 PRO A CA 1
ATOM 1380 C C . PRO A 1 171 ? -4.537 -7.472 23.585 1.00 80.19 171 PRO A C 1
ATOM 1382 O O . PRO A 1 171 ? -4.324 -8.669 23.744 1.00 80.19 171 PRO A O 1
ATOM 1385 N N . LYS A 1 172 ? -5.433 -7.025 22.691 1.00 83.38 172 LYS A N 1
ATOM 1386 C CA . LYS A 1 172 ? -6.300 -7.903 21.874 1.00 83.38 172 LYS A CA 1
ATOM 1387 C C . LYS A 1 172 ? -5.960 -7.900 20.382 1.00 83.38 172 LYS A C 1
ATOM 1389 O O . LYS A 1 172 ? -6.770 -8.316 19.553 1.00 83.38 172 LYS A O 1
ATOM 1394 N N . ARG A 1 173 ? -4.767 -7.427 20.015 1.00 83.69 173 ARG A N 1
ATOM 1395 C CA . ARG A 1 173 ? -4.388 -7.147 18.622 1.00 83.69 173 ARG A CA 1
ATOM 1396 C C . ARG A 1 173 ? -4.632 -8.332 17.690 1.00 83.69 173 ARG A C 1
ATOM 1398 O O . ARG A 1 173 ? -5.229 -8.168 16.631 1.00 83.69 173 ARG A O 1
ATOM 1405 N N . GLU A 1 174 ? -4.164 -9.519 18.066 1.00 83.62 174 GLU A N 1
ATOM 1406 C CA . GLU A 1 174 ? -4.252 -10.706 17.206 1.00 83.62 174 GLU A CA 1
ATOM 1407 C C . GLU A 1 174 ? -5.700 -11.146 16.966 1.00 83.62 174 GLU A C 1
ATOM 1409 O O . GLU A 1 174 ? -6.069 -11.458 15.833 1.00 83.62 174 GLU A O 1
ATOM 1414 N N . GLU A 1 175 ? -6.538 -11.092 18.001 1.00 85.31 175 GLU A N 1
ATOM 1415 C CA . GLU A 1 175 ? -7.962 -11.422 17.915 1.00 85.31 175 GLU A CA 1
ATOM 1416 C C . GLU A 1 175 ? -8.707 -10.432 17.015 1.00 85.31 175 GLU A C 1
ATOM 1418 O O . GLU A 1 175 ? -9.467 -10.842 16.137 1.00 85.31 175 GLU A O 1
ATOM 1423 N N . LEU A 1 176 ? -8.442 -9.132 17.177 1.00 84.19 176 LEU A N 1
ATOM 1424 C CA . LEU A 1 176 ? -9.077 -8.076 16.385 1.00 84.19 176 LEU A CA 1
ATOM 1425 C C . LEU A 1 176 ? -8.649 -8.129 14.914 1.00 84.19 176 LEU A C 1
ATOM 1427 O O . LEU A 1 176 ? -9.489 -7.981 14.026 1.00 84.19 176 LEU A O 1
ATOM 1431 N N . ILE A 1 177 ? -7.367 -8.388 14.635 1.00 86.06 177 ILE A N 1
ATOM 1432 C CA . ILE A 1 177 ? -6.865 -8.567 13.264 1.00 86.06 177 ILE A CA 1
ATOM 1433 C C . ILE A 1 177 ? -7.473 -9.822 12.631 1.00 86.06 177 ILE A C 1
ATOM 1435 O O . ILE A 1 177 ? -7.866 -9.787 11.463 1.00 86.06 177 ILE A O 1
ATOM 1439 N N . SER A 1 178 ? -7.586 -10.920 13.380 1.00 85.56 178 SER A N 1
ATOM 1440 C CA . SER A 1 178 ? -8.221 -12.152 12.904 1.00 85.56 178 SER A CA 1
ATOM 1441 C C . SER A 1 178 ? -9.703 -11.926 12.578 1.00 85.56 178 SER A C 1
ATOM 1443 O O . SER A 1 178 ? -10.155 -12.243 11.476 1.00 85.56 178 SER A O 1
ATOM 1445 N N . ALA A 1 179 ? -10.444 -11.267 13.475 1.00 85.56 179 ALA A N 1
ATOM 1446 C CA . ALA A 1 179 ? -11.841 -10.898 13.256 1.00 85.56 179 ALA A CA 1
ATOM 1447 C C . ALA A 1 179 ? -12.014 -9.985 12.031 1.00 85.56 179 ALA A C 1
ATOM 1449 O O . ALA A 1 179 ? -12.856 -10.250 11.173 1.00 85.56 179 ALA A O 1
ATOM 1450 N N . ALA A 1 180 ? -11.173 -8.955 11.896 1.00 83.31 180 ALA A N 1
ATOM 1451 C CA . ALA A 1 180 ? -11.173 -8.071 10.735 1.00 83.31 180 ALA A CA 1
ATOM 1452 C C . ALA A 1 180 ? -10.868 -8.831 9.434 1.00 83.31 180 ALA A C 1
ATOM 1454 O O . ALA A 1 180 ? -11.503 -8.584 8.411 1.00 83.31 180 ALA A O 1
ATOM 1455 N N . THR A 1 181 ? -9.944 -9.794 9.472 1.00 86.06 181 THR A N 1
ATOM 1456 C CA . THR A 1 181 ? -9.615 -10.633 8.311 1.00 86.06 181 THR A CA 1
ATOM 1457 C C . THR A 1 181 ? -10.819 -11.469 7.873 1.00 86.06 181 THR A C 1
ATOM 1459 O O . THR A 1 181 ? -11.104 -11.543 6.680 1.00 86.06 181 THR A O 1
ATOM 1462 N N . ASN A 1 182 ? -11.569 -12.047 8.815 1.00 87.31 182 ASN A N 1
ATOM 1463 C CA . ASN A 1 182 ? -12.776 -12.817 8.499 1.00 87.31 182 ASN A CA 1
ATOM 1464 C C . ASN A 1 182 ? -13.841 -11.946 7.822 1.00 87.31 182 ASN A C 1
ATOM 1466 O O . ASN A 1 182 ? -14.343 -12.310 6.759 1.00 87.31 182 ASN A O 1
ATOM 1470 N N . ILE A 1 183 ? -14.108 -10.759 8.376 1.00 86.44 183 ILE A N 1
ATOM 1471 C CA . ILE A 1 183 ? -15.047 -9.790 7.789 1.00 86.44 183 ILE A CA 1
ATOM 1472 C C . ILE A 1 183 ? -14.590 -9.364 6.389 1.00 86.44 183 ILE A C 1
ATOM 1474 O O . ILE A 1 183 ? -15.402 -9.253 5.471 1.00 86.44 183 ILE A O 1
ATOM 1478 N N . PHE A 1 184 ? -13.288 -9.132 6.205 1.00 86.62 184 PHE A N 1
ATOM 1479 C CA . PHE A 1 184 ? -12.726 -8.782 4.905 1.00 86.62 184 PHE A CA 1
ATOM 1480 C C . PHE A 1 184 ? -12.947 -9.899 3.876 1.00 86.62 184 PHE A C 1
ATOM 1482 O O . PHE A 1 184 ? -13.449 -9.638 2.785 1.00 86.62 184 PHE A O 1
ATOM 1489 N N . VAL A 1 185 ? -12.639 -11.150 4.227 1.00 86.00 185 VAL A N 1
ATOM 1490 C CA . VAL A 1 185 ? -12.840 -12.306 3.340 1.00 86.00 185 VAL A CA 1
ATOM 1491 C C . VAL A 1 185 ? -14.317 -12.474 2.975 1.00 86.00 185 VAL A C 1
ATOM 1493 O O . VAL A 1 185 ? -14.637 -12.775 1.825 1.00 86.00 185 VAL A O 1
ATOM 1496 N N . GLU A 1 186 ? -15.231 -12.260 3.919 1.00 85.12 186 GLU A N 1
ATOM 1497 C CA . GLU A 1 186 ? -16.671 -12.268 3.647 1.00 85.12 186 GLU A CA 1
ATOM 1498 C C . GLU A 1 186 ? -17.092 -11.134 2.708 1.00 85.12 186 GLU A C 1
ATOM 1500 O O . GLU A 1 186 ? -17.846 -11.369 1.762 1.00 85.12 186 GLU A O 1
ATOM 1505 N N . ALA A 1 187 ? -16.563 -9.923 2.908 1.00 82.56 187 ALA A N 1
ATOM 1506 C CA . ALA A 1 187 ? -16.820 -8.787 2.028 1.00 82.56 187 ALA A CA 1
ATOM 1507 C C . ALA A 1 187 ? -16.316 -9.041 0.598 1.00 82.56 187 ALA A C 1
ATOM 1509 O O . ALA A 1 187 ? -17.018 -8.716 -0.357 1.00 82.56 187 ALA A O 1
ATOM 1510 N N . MET A 1 188 ? -15.148 -9.670 0.444 1.00 83.25 188 MET A N 1
ATOM 1511 C CA . MET A 1 188 ? -14.601 -10.047 -0.864 1.00 83.25 188 MET A CA 1
ATOM 1512 C C . MET A 1 188 ? -15.452 -11.115 -1.560 1.00 83.25 188 MET A C 1
ATOM 1514 O O . MET A 1 188 ? -15.749 -10.989 -2.745 1.00 83.25 188 MET A O 1
ATOM 1518 N N . LYS A 1 189 ? -15.926 -12.130 -0.824 1.00 82.44 189 LYS A N 1
ATOM 1519 C CA . LYS A 1 189 ? -16.844 -13.153 -1.363 1.00 82.44 189 LYS A CA 1
ATOM 1520 C C . LYS A 1 189 ? -18.183 -12.572 -1.815 1.00 82.44 189 LYS A C 1
ATOM 1522 O O . LYS A 1 189 ? -18.779 -13.084 -2.756 1.00 82.44 189 LYS A O 1
ATOM 1527 N N . ALA A 1 190 ? -18.675 -11.537 -1.135 1.00 76.75 190 ALA A N 1
ATOM 1528 C CA . ALA A 1 190 ? -19.919 -10.873 -1.510 1.00 76.75 190 ALA A CA 1
ATOM 1529 C C . ALA A 1 190 ? -19.804 -10.094 -2.833 1.00 76.75 190 ALA A C 1
ATOM 1531 O O . ALA A 1 190 ? -20.814 -9.902 -3.495 1.00 76.75 190 ALA A O 1
ATOM 1532 N N . LEU A 1 191 ? -18.596 -9.666 -3.214 1.00 68.50 191 LEU A N 1
ATOM 1533 C CA . LEU A 1 191 ? -18.330 -8.917 -4.449 1.00 68.50 191 LEU A CA 1
ATOM 1534 C C . LEU A 1 191 ? -18.012 -9.807 -5.650 1.00 68.50 191 LEU A C 1
ATOM 1536 O O . LEU A 1 191 ? -18.118 -9.357 -6.784 1.00 68.50 191 LEU A O 1
ATOM 1540 N N . SER A 1 192 ? -17.600 -11.053 -5.412 1.00 64.94 192 SER A N 1
ATOM 1541 C CA . SER A 1 192 ? -17.328 -12.024 -6.475 1.00 64.94 192 SER A CA 1
ATOM 1542 C C . SER A 1 192 ? -18.584 -12.771 -6.952 1.00 64.94 192 SER A C 1
ATOM 1544 O O . SER A 1 192 ? -18.448 -13.763 -7.668 1.00 64.94 192 SER A O 1
ATOM 1546 N N . ARG A 1 193 ? -19.774 -12.389 -6.476 1.00 46.53 193 ARG A N 1
ATOM 1547 C CA . ARG A 1 193 ? -21.073 -12.934 -6.889 1.00 46.53 193 ARG A CA 1
ATOM 1548 C C . ARG A 1 193 ? -21.804 -11.899 -7.725 1.00 46.53 193 ARG A C 1
ATOM 1550 O O . ARG A 1 193 ? -22.451 -12.331 -8.699 1.00 46.53 193 ARG A O 1
#

Radius of gyration: 23.37 Å; chains: 1; bounding box: 62×60×51 Å

Foldseek 3Di:
DDDDDDDDDDDDDDDDDDDDDDPDPDPDDDDDDPPDPPPPVPVVAFWKKKWFDFPPDPGIFIDTGHGLLCCCVQPVLQQVVQHWHDGNNDTDGVVGTPDMFMWTCDPQLVVLVVVLVCQLVDDDPVSVVVSVVCVRVSNVVSCVPVTDTLPVLLVVLCVPQPVVCVVVCVVCVVVSSVSSVVSSVVVVVVVVD

pLDDT: mean 76.84, std 22.33, range [28.06, 94.62]